Protein AF-A0A6P4FG38-F1 (afdb_monomer_lite)

Organism: Drosophila rhopaloa (NCBI:txid1041015)

Foldseek 3Di:
DVVVVVLVVVCVVDVVLVVVLVVLLVLLVVLLVLLLVLLVVLLVVCVVPDDPVCVVVSVVVSVVSNVLSVLLSVLLVVLSVLLSLLVVLVVLLVVLVVVLVVLVPDPDPPVVSVVVVVVSVVSVVVSVVSLVVSVVVVVVSCVVCVVSVVVLVVVLVVLVVVLVVVVVCCVPVHPPPPVDDVVSNVSSVSSNVSSVSSVVSSVVSVVSSVVSSVVSVVSVVVVVVVVVVVVVVVVVVD

Sequence (238 aa):
MQITGTIIRLILASPNIMRSFRRNIYMKIFTGFATVLLEIAVVVYELNRVSFAQVFLLPFQLWAACILNLAMSQNSLLMLFVRAQYHVVHTELRKVMEKSRSLSKLPRRRAFIMSRCCDLADQVDDIAKRRSQLQSIISQLAEVSGIQWVMVFCDNYLWSVYFFYQIYTFFKYGQVNMNSTANNFILDFTACFFYYLDVYINLSIMRNVLNDDKKILRLMEERTLFGSVLNVRLEQSV

Secondary structure (DSSP, 8-state):
-HHHHHHHHHHHH-HHHHHHHHHHHHHHHHHHHHHHHHHHHHHHHHTTTS-TTTTTHHHHHHHHHHHHHHHHHHHHHHHHHHHHHHHHHHHHHH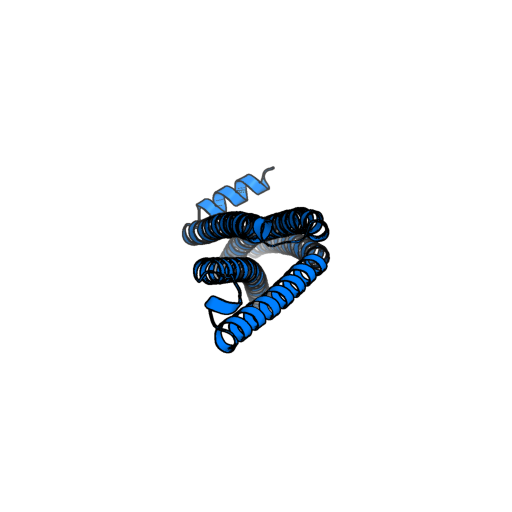HHHHHHHHHTTS---HHHHHHHHHHHHHHHHHHHHHHHHHHHHHHHHHHHHHHHHHHHHHHHHHHHHHHHHHHHHHHHHHHHHTT--HHHHHHHHHHHHHHHHHHHHHHHHHHHHHHHHHHHHHHHHHHHHHHHHHHHHHHTT-

InterPro domains:
  IPR013604 7TM chemosensory receptor [PF08395] (18-238)

pLDDT: mean 77.05, std 12.09, range [33.25, 91.88]

Structure (mmCIF, N/CA/C/O backbone):
data_AF-A0A6P4FG38-F1
#
_entry.id   AF-A0A6P4FG38-F1
#
loop_
_atom_site.group_PDB
_atom_site.id
_atom_site.type_symbol
_atom_site.label_atom_id
_atom_site.label_alt_id
_atom_site.label_comp_id
_atom_site.label_asym_id
_atom_site.label_entity_id
_atom_site.label_seq_id
_atom_site.pdbx_PDB_ins_code
_atom_site.Cartn_x
_atom_site.Cartn_y
_atom_site.Cartn_z
_atom_site.occupancy
_atom_site.B_iso_or_equiv
_atom_site.auth_seq_id
_atom_site.auth_comp_id
_atom_site.auth_asym_id
_atom_site.auth_atom_id
_atom_site.pdbx_PDB_model_num
ATOM 1 N N . MET A 1 1 ? -4.356 13.808 22.561 1.00 45.16 1 MET A N 1
ATOM 2 C CA . MET A 1 1 ? -3.146 12.974 22.778 1.00 45.16 1 MET A CA 1
ATOM 3 C C . MET A 1 1 ? -3.356 11.713 23.635 1.00 45.16 1 MET A C 1
ATOM 5 O O . MET A 1 1 ? -2.506 10.838 23.584 1.00 45.16 1 MET A O 1
ATOM 9 N N . GLN A 1 2 ? -4.473 11.528 24.358 1.00 50.22 2 GLN A N 1
ATOM 10 C CA . GLN A 1 2 ? -4.734 10.273 25.103 1.00 50.22 2 GLN A CA 1
ATOM 11 C C . GLN A 1 2 ? -4.958 9.045 24.195 1.00 50.22 2 GLN A C 1
ATOM 13 O O . GLN A 1 2 ? -4.612 7.924 24.552 1.00 50.22 2 GLN A O 1
ATOM 18 N N . ILE A 1 3 ? -5.489 9.265 22.990 1.00 53.81 3 ILE A N 1
ATOM 19 C CA . ILE A 1 3 ? -5.868 8.214 22.037 1.00 53.81 3 ILE A CA 1
ATOM 20 C C . ILE A 1 3 ? -4.642 7.446 21.516 1.00 53.81 3 ILE A C 1
ATOM 22 O O . ILE A 1 3 ? -4.659 6.220 21.485 1.00 53.81 3 ILE A O 1
ATOM 26 N N . THR A 1 4 ? -3.545 8.135 21.192 1.00 55.88 4 THR A N 1
ATOM 27 C CA . THR A 1 4 ? -2.294 7.513 20.726 1.00 55.88 4 THR A CA 1
ATOM 28 C C . THR A 1 4 ? -1.674 6.598 21.780 1.00 55.88 4 THR A C 1
ATOM 30 O O . THR A 1 4 ? -1.234 5.499 21.451 1.00 55.88 4 THR A O 1
ATOM 33 N N . GLY A 1 5 ? -1.707 6.995 23.057 1.00 63.81 5 GLY A N 1
ATOM 34 C CA . GLY A 1 5 ? -1.213 6.167 24.162 1.00 63.81 5 GLY A CA 1
ATOM 35 C C . GLY A 1 5 ? -2.020 4.879 24.347 1.00 63.81 5 GLY A C 1
ATOM 36 O O . GLY A 1 5 ? -1.442 3.805 24.526 1.00 63.81 5 GLY A O 1
ATOM 37 N N . THR A 1 6 ? -3.349 4.956 24.237 1.00 61.59 6 THR A N 1
ATOM 38 C CA . THR A 1 6 ? -4.228 3.780 24.333 1.00 61.59 6 THR A CA 1
ATOM 39 C C . THR A 1 6 ? -4.048 2.836 23.146 1.00 61.59 6 THR A C 1
ATOM 41 O O . THR A 1 6 ? -3.994 1.624 23.342 1.00 61.59 6 THR A O 1
ATOM 44 N N . ILE A 1 7 ? -3.874 3.370 21.931 1.00 61.19 7 ILE A N 1
ATOM 45 C CA . ILE A 1 7 ? -3.552 2.569 20.741 1.00 61.19 7 ILE A CA 1
ATOM 46 C C . ILE A 1 7 ? -2.231 1.835 20.940 1.00 61.19 7 ILE A C 1
ATOM 48 O O . ILE A 1 7 ? -2.185 0.624 20.768 1.00 61.19 7 ILE A O 1
ATOM 52 N N . ILE A 1 8 ? -1.168 2.539 21.340 1.00 63.81 8 ILE A N 1
ATOM 53 C CA . ILE A 1 8 ? 0.156 1.934 21.525 1.00 63.81 8 ILE A CA 1
ATOM 54 C C . ILE A 1 8 ? 0.081 0.800 22.550 1.00 63.81 8 ILE A C 1
ATOM 56 O O . ILE A 1 8 ? 0.561 -0.298 22.275 1.00 63.81 8 ILE A O 1
ATOM 60 N N . ARG A 1 9 ? -0.594 1.018 23.687 1.00 66.75 9 ARG A N 1
ATOM 61 C CA . ARG A 1 9 ? -0.793 -0.017 24.715 1.00 66.75 9 ARG A CA 1
ATOM 62 C C . ARG A 1 9 ? -1.606 -1.206 24.209 1.00 66.75 9 ARG A C 1
ATOM 64 O O . ARG A 1 9 ? -1.277 -2.337 24.546 1.00 66.75 9 ARG A O 1
ATOM 71 N N . LEU A 1 10 ? -2.633 -0.982 23.393 1.00 62.72 10 LEU A N 1
ATOM 72 C CA . LEU A 1 10 ? -3.469 -2.070 22.887 1.00 62.72 10 LEU A CA 1
ATOM 73 C C . LEU A 1 10 ? -2.800 -2.862 21.754 1.00 62.72 10 LEU A C 1
ATOM 75 O O . LEU A 1 10 ? -2.945 -4.081 21.690 1.00 62.72 10 LEU A O 1
ATOM 79 N N . ILE A 1 11 ? -2.033 -2.194 20.886 1.00 60.34 11 ILE A N 1
ATOM 80 C CA . ILE A 1 11 ? -1.193 -2.874 19.894 1.00 60.34 11 ILE A CA 1
ATOM 81 C C . ILE A 1 11 ? -0.109 -3.682 20.628 1.00 60.34 11 ILE A C 1
ATOM 83 O O . ILE A 1 11 ? 0.131 -4.831 20.267 1.00 60.34 11 ILE A O 1
ATOM 87 N N . LEU A 1 12 ? 0.503 -3.134 21.688 1.00 62.78 12 LEU A N 1
ATOM 88 C CA . LEU A 1 12 ? 1.458 -3.859 22.542 1.00 62.78 12 LEU A CA 1
ATOM 89 C C . LEU A 1 12 ? 0.822 -5.069 23.243 1.00 62.78 12 LEU A C 1
ATOM 91 O O . LEU A 1 12 ? 1.474 -6.100 23.369 1.00 62.78 12 LEU A O 1
ATOM 95 N N . ALA A 1 13 ? -0.444 -4.972 23.652 1.00 66.50 13 ALA A N 1
ATOM 96 C CA . ALA A 1 13 ? -1.163 -6.055 24.320 1.00 66.50 13 ALA A CA 1
ATOM 97 C C . ALA A 1 13 ? -1.557 -7.218 23.388 1.00 66.50 13 ALA A C 1
ATOM 99 O O . ALA A 1 13 ? -1.869 -8.302 23.878 1.00 66.50 13 ALA A O 1
ATOM 100 N N . SER A 1 14 ? -1.545 -7.028 22.061 1.00 63.41 14 SER A N 1
ATOM 101 C CA . SER A 1 14 ? -1.887 -8.076 21.088 1.00 63.41 14 SER A CA 1
ATOM 102 C C . SER A 1 14 ? -0.681 -8.441 20.206 1.00 63.41 14 SER A C 1
ATOM 104 O O . SER A 1 14 ? -0.495 -7.866 19.124 1.00 63.41 14 SER A O 1
ATOM 106 N N . PRO A 1 15 ? 0.150 -9.422 20.618 1.00 67.81 15 PRO A N 1
ATOM 107 C CA . PRO A 1 15 ? 1.416 -9.733 19.946 1.00 67.81 15 PRO A CA 1
ATOM 108 C C . PRO A 1 15 ? 1.228 -10.190 18.491 1.00 67.81 15 PRO A C 1
ATOM 110 O O . PRO A 1 15 ? 2.037 -9.859 17.623 1.00 67.81 15 PRO A O 1
ATOM 113 N N . ASN A 1 16 ? 0.121 -10.876 18.189 1.00 69.44 16 ASN A N 1
ATOM 114 C CA . ASN A 1 16 ? -0.204 -11.324 16.831 1.00 69.44 16 ASN A CA 1
ATOM 115 C C . ASN A 1 16 ? -0.458 -10.152 15.870 1.00 69.44 16 ASN A C 1
ATOM 117 O O . ASN A 1 16 ? -0.083 -10.201 14.697 1.00 69.44 16 ASN A O 1
ATOM 121 N N . ILE A 1 17 ? -1.052 -9.070 16.372 1.00 68.94 17 ILE A N 1
ATOM 122 C CA . ILE A 1 17 ? -1.398 -7.892 15.573 1.00 68.94 17 ILE A CA 1
ATOM 123 C C . ILE A 1 17 ? -0.186 -7.000 15.403 1.00 68.94 17 ILE A C 1
ATOM 125 O O . ILE A 1 17 ? 0.080 -6.561 14.288 1.00 68.94 17 ILE A O 1
ATOM 129 N N . MET A 1 18 ? 0.606 -6.821 16.463 1.00 73.19 18 MET A N 1
ATOM 130 C CA . MET A 1 18 ? 1.895 -6.138 16.379 1.00 73.19 18 MET A CA 1
ATOM 131 C C . MET A 1 18 ? 2.811 -6.816 15.352 1.00 73.19 18 MET A C 1
ATOM 133 O O . MET A 1 18 ? 3.431 -6.134 14.537 1.00 73.19 18 MET A O 1
ATOM 137 N N . ARG A 1 19 ? 2.856 -8.156 15.326 1.00 79.50 19 ARG A N 1
ATOM 138 C CA . ARG A 1 19 ? 3.642 -8.910 14.339 1.00 79.50 19 ARG A CA 1
ATOM 139 C C . ARG A 1 19 ? 3.152 -8.668 12.912 1.00 79.50 19 ARG A C 1
ATOM 141 O O . ARG A 1 19 ? 3.968 -8.389 12.038 1.00 79.50 19 ARG A O 1
ATOM 148 N N . SER A 1 20 ? 1.840 -8.734 12.669 1.00 76.31 20 SER A N 1
ATOM 149 C CA . SER A 1 20 ? 1.282 -8.463 11.335 1.00 76.31 20 SER A CA 1
ATOM 150 C C . SER A 1 20 ? 1.478 -7.008 10.903 1.00 76.31 20 SER A C 1
ATOM 152 O O . SER A 1 20 ? 1.754 -6.759 9.734 1.00 76.31 20 SER A O 1
ATOM 154 N N . PHE A 1 21 ? 1.333 -6.057 11.825 1.00 80.44 21 PHE A N 1
ATOM 155 C CA . PHE A 1 21 ? 1.490 -4.627 11.574 1.00 80.44 21 PHE A CA 1
ATOM 156 C C . PHE A 1 21 ? 2.939 -4.287 11.217 1.00 80.44 21 PHE A C 1
ATOM 158 O O . PHE A 1 21 ? 3.194 -3.709 10.164 1.00 80.44 21 PHE A O 1
ATOM 165 N N . ARG A 1 22 ? 3.898 -4.744 12.035 1.00 84.38 22 ARG A N 1
ATOM 166 C CA . ARG A 1 22 ? 5.334 -4.589 11.766 1.00 84.38 22 ARG A CA 1
ATOM 167 C C . ARG A 1 22 ? 5.731 -5.239 10.449 1.00 84.38 22 ARG A C 1
ATOM 169 O O . ARG A 1 22 ? 6.406 -4.604 9.653 1.00 84.38 22 ARG A O 1
ATOM 176 N N . ARG A 1 23 ? 5.271 -6.468 10.185 1.00 87.62 23 ARG A N 1
ATOM 177 C CA . ARG A 1 23 ? 5.548 -7.156 8.917 1.00 87.62 23 ARG A CA 1
ATOM 178 C C . ARG A 1 23 ? 5.071 -6.335 7.721 1.00 87.62 23 ARG A C 1
ATOM 180 O O . ARG A 1 23 ? 5.826 -6.186 6.775 1.00 87.62 23 ARG A O 1
ATOM 187 N N . ASN A 1 24 ? 3.860 -5.784 7.768 1.00 85.38 24 ASN A N 1
ATOM 188 C CA . ASN A 1 24 ? 3.337 -4.980 6.663 1.00 85.38 24 ASN A CA 1
ATOM 189 C C . ASN A 1 24 ? 4.131 -3.680 6.465 1.00 85.38 24 ASN A C 1
ATOM 191 O O . ASN A 1 24 ? 4.379 -3.309 5.324 1.00 85.38 24 ASN A O 1
ATOM 195 N N . ILE A 1 25 ? 4.583 -3.034 7.546 1.00 87.25 25 ILE A N 1
ATOM 196 C CA . ILE A 1 25 ? 5.462 -1.856 7.463 1.00 87.25 25 ILE A CA 1
ATOM 197 C C . ILE A 1 25 ? 6.814 -2.224 6.852 1.00 87.25 25 ILE A C 1
ATOM 199 O O . ILE A 1 25 ? 7.243 -1.576 5.906 1.00 87.25 25 ILE A O 1
ATOM 203 N N . TYR A 1 26 ? 7.474 -3.271 7.355 1.00 89.75 26 TYR A N 1
ATOM 204 C CA . TYR A 1 26 ? 8.773 -3.695 6.830 1.00 89.75 26 TYR A CA 1
ATOM 205 C C . TYR A 1 26 ? 8.684 -4.103 5.364 1.00 89.75 26 TYR A C 1
ATOM 207 O O . TYR A 1 26 ? 9.520 -3.678 4.575 1.00 89.75 26 TYR A O 1
ATOM 215 N N . MET A 1 27 ? 7.652 -4.864 4.990 1.00 89.00 27 MET A N 1
ATOM 216 C CA . MET A 1 27 ? 7.418 -5.230 3.595 1.00 89.00 27 MET A CA 1
ATOM 217 C C . MET A 1 27 ? 7.196 -3.989 2.734 1.00 89.00 27 MET A C 1
ATOM 219 O O . MET A 1 27 ? 7.801 -3.906 1.679 1.00 89.00 27 MET A O 1
ATOM 223 N N . LYS A 1 28 ? 6.411 -3.006 3.196 1.00 88.25 28 LYS A N 1
ATOM 224 C CA . LYS A 1 28 ? 6.152 -1.774 2.441 1.00 88.25 28 LYS A CA 1
ATOM 225 C C . LYS A 1 28 ? 7.400 -0.901 2.272 1.00 88.25 28 LYS A C 1
ATOM 227 O O . LYS A 1 28 ? 7.620 -0.363 1.196 1.00 88.25 28 LYS A O 1
ATOM 232 N N . ILE A 1 29 ? 8.221 -0.769 3.315 1.00 89.06 29 ILE A N 1
ATOM 233 C CA . ILE A 1 29 ? 9.499 -0.042 3.238 1.00 89.06 29 ILE A CA 1
ATOM 234 C C . ILE A 1 29 ? 10.444 -0.758 2.273 1.00 89.06 29 ILE A C 1
ATOM 236 O O . ILE A 1 29 ? 11.058 -0.118 1.425 1.00 89.06 29 ILE A O 1
ATOM 240 N N . PHE A 1 30 ? 10.542 -2.083 2.386 1.00 91.75 30 PHE A N 1
ATOM 241 C CA . PHE A 1 30 ? 11.394 -2.891 1.526 1.00 91.75 30 PHE A CA 1
ATOM 242 C C . PHE A 1 30 ? 10.967 -2.804 0.059 1.00 91.75 30 PHE A C 1
ATOM 244 O O . PHE A 1 30 ? 11.806 -2.515 -0.789 1.00 91.75 30 PHE A O 1
ATOM 251 N N . THR A 1 31 ? 9.677 -2.990 -0.245 1.00 91.06 31 THR A N 1
ATOM 252 C CA . THR A 1 31 ? 9.181 -2.891 -1.623 1.00 91.06 31 THR A CA 1
ATOM 253 C C . THR A 1 31 ? 9.295 -1.480 -2.162 1.00 91.06 31 THR A C 1
ATOM 255 O O . THR A 1 31 ? 9.782 -1.321 -3.271 1.00 91.06 31 THR A O 1
ATOM 258 N N . GLY A 1 32 ? 8.942 -0.461 -1.374 1.00 88.12 32 GLY A N 1
ATOM 259 C CA . GLY A 1 32 ? 9.048 0.934 -1.794 1.00 88.12 32 GLY A CA 1
ATOM 260 C C . GLY A 1 32 ? 10.487 1.379 -2.071 1.00 88.12 32 GLY A C 1
ATOM 261 O O . GLY A 1 32 ? 10.719 2.137 -3.005 1.00 88.12 32 GLY A O 1
ATOM 262 N N . PHE A 1 33 ? 11.463 0.905 -1.292 1.00 89.81 33 PHE A N 1
ATOM 263 C CA . PHE A 1 33 ? 12.876 1.192 -1.546 1.00 89.81 33 PHE A CA 1
ATOM 264 C C . PHE A 1 33 ? 13.404 0.414 -2.756 1.00 89.81 33 PHE A C 1
ATOM 266 O O . PHE A 1 33 ? 14.107 0.978 -3.593 1.00 89.81 33 PHE A O 1
ATOM 273 N N . ALA A 1 34 ? 13.035 -0.864 -2.877 1.00 91.88 34 ALA A N 1
ATOM 274 C CA . ALA A 1 34 ? 13.428 -1.698 -4.006 1.00 91.88 34 ALA A CA 1
ATOM 275 C C . ALA A 1 34 ? 12.886 -1.158 -5.337 1.00 91.88 34 ALA A C 1
ATOM 277 O O . ALA A 1 34 ? 13.643 -1.103 -6.301 1.00 91.88 34 ALA A O 1
ATOM 278 N N . THR A 1 35 ? 11.626 -0.709 -5.392 1.00 89.00 35 THR A N 1
ATOM 279 C CA . THR A 1 35 ? 11.043 -0.132 -6.614 1.00 89.00 35 THR A CA 1
ATOM 280 C C . THR A 1 35 ? 11.785 1.124 -7.051 1.00 89.00 35 THR A C 1
ATOM 282 O O . THR A 1 35 ? 12.188 1.202 -8.204 1.00 89.00 35 THR A O 1
ATOM 285 N N . VAL A 1 36 ? 12.074 2.052 -6.130 1.00 88.88 36 VAL A N 1
ATOM 286 C CA . VAL A 1 36 ? 12.828 3.279 -6.452 1.00 88.88 36 VAL A CA 1
ATOM 287 C C . VAL A 1 36 ? 14.238 2.960 -6.944 1.00 88.88 36 VAL A C 1
ATOM 289 O O . VAL A 1 36 ? 14.683 3.527 -7.937 1.00 88.88 36 VAL A O 1
ATOM 292 N N . LEU A 1 37 ? 14.951 2.043 -6.282 1.00 91.31 37 LEU A N 1
ATOM 293 C CA . LEU A 1 37 ? 16.295 1.657 -6.719 1.00 91.31 37 LEU A CA 1
ATOM 294 C C . LEU A 1 37 ? 16.295 0.998 -8.100 1.00 91.31 37 LEU A C 1
ATOM 296 O O . LEU A 1 37 ? 17.167 1.295 -8.915 1.00 91.31 37 LEU A O 1
ATOM 300 N N . LEU A 1 38 ? 15.337 0.108 -8.357 1.00 90.56 38 LEU A N 1
ATOM 301 C CA . LEU A 1 38 ? 15.210 -0.571 -9.644 1.00 90.56 38 LEU A CA 1
ATOM 302 C C . LEU A 1 38 ? 14.846 0.417 -10.750 1.00 90.56 38 LEU A C 1
ATOM 304 O O . LEU A 1 38 ? 15.411 0.345 -11.834 1.00 90.56 38 LEU A O 1
ATOM 308 N N . GLU A 1 39 ? 13.983 1.387 -10.467 1.00 87.81 39 GLU A N 1
ATOM 309 C CA . GLU A 1 39 ? 13.598 2.415 -11.428 1.00 87.81 39 GLU A CA 1
ATOM 310 C C . GLU A 1 39 ? 14.752 3.370 -11.755 1.00 87.81 39 GLU A C 1
ATOM 312 O O . GLU A 1 39 ? 14.986 3.676 -12.923 1.00 87.81 39 GLU A O 1
ATOM 317 N N . ILE A 1 40 ? 15.565 3.749 -10.760 1.00 89.25 40 ILE A N 1
ATOM 318 C CA . ILE A 1 40 ? 16.825 4.471 -10.998 1.00 89.25 40 ILE A CA 1
ATOM 319 C C . ILE A 1 40 ? 17.767 3.634 -11.870 1.00 89.25 40 ILE A C 1
ATOM 321 O O . ILE A 1 40 ? 18.358 4.161 -12.811 1.00 89.25 40 ILE A O 1
ATOM 325 N N . ALA A 1 41 ? 17.912 2.338 -11.582 1.00 89.19 41 ALA A N 1
ATOM 326 C CA . ALA A 1 41 ? 18.782 1.457 -12.356 1.00 89.19 41 ALA A CA 1
ATOM 327 C C . ALA A 1 41 ? 18.324 1.334 -13.819 1.00 89.19 41 ALA A C 1
ATOM 329 O O . ALA A 1 41 ? 19.163 1.411 -14.717 1.00 89.19 41 ALA A O 1
ATOM 330 N N . VAL A 1 42 ? 17.013 1.211 -14.061 1.00 85.38 42 VAL A N 1
ATOM 331 C CA . VAL A 1 42 ? 16.421 1.199 -15.410 1.00 85.38 42 VAL A CA 1
ATOM 332 C C . VAL A 1 42 ? 16.707 2.519 -16.128 1.00 85.38 42 VAL A C 1
ATOM 334 O O . VAL A 1 42 ? 17.227 2.510 -17.241 1.00 85.38 42 VAL A O 1
ATOM 337 N N . VAL A 1 43 ? 16.471 3.664 -15.477 1.00 85.38 43 VAL A N 1
ATOM 338 C CA . VAL A 1 43 ? 16.742 4.989 -16.062 1.00 85.38 43 VAL A CA 1
ATOM 339 C C . VAL A 1 43 ? 18.220 5.163 -16.425 1.00 85.38 43 VAL A C 1
ATOM 341 O O . VAL A 1 43 ? 18.531 5.638 -17.516 1.00 85.38 43 VAL A O 1
ATOM 344 N N . VAL A 1 44 ? 19.140 4.769 -15.539 1.00 85.44 44 VAL A N 1
ATOM 345 C CA . VAL A 1 44 ? 20.591 4.852 -15.786 1.00 85.44 44 VAL A CA 1
ATOM 346 C C . VAL A 1 44 ? 21.008 3.950 -16.947 1.00 85.44 44 VAL A C 1
ATOM 348 O O . VAL A 1 44 ? 21.856 4.338 -17.751 1.00 85.44 44 VAL A O 1
ATOM 351 N N . TYR A 1 45 ? 20.416 2.760 -17.052 1.00 81.81 45 TYR A N 1
ATOM 352 C CA . TYR A 1 45 ? 20.715 1.827 -18.133 1.00 81.81 45 TYR A CA 1
ATOM 353 C C . TYR A 1 45 ? 20.238 2.357 -19.491 1.00 81.81 45 TYR A C 1
ATOM 355 O O . TYR A 1 45 ? 20.989 2.330 -20.470 1.00 81.81 45 TYR A O 1
ATOM 363 N N . GLU A 1 46 ? 19.023 2.904 -19.537 1.00 79.38 46 GLU A N 1
ATOM 364 C CA . GLU A 1 46 ? 18.438 3.459 -20.756 1.00 79.38 46 GLU A CA 1
ATOM 365 C C . GLU A 1 46 ? 19.096 4.779 -21.182 1.00 79.38 46 GLU A C 1
ATOM 367 O O . GLU A 1 46 ? 19.133 5.072 -22.376 1.00 79.38 46 GLU A O 1
ATOM 372 N N . LEU A 1 47 ? 19.709 5.535 -20.259 1.00 80.88 47 LEU A N 1
ATOM 373 C CA . LEU A 1 47 ? 20.387 6.811 -20.543 1.00 80.88 47 LEU A CA 1
ATOM 374 C C . LEU A 1 47 ? 21.434 6.713 -21.669 1.00 80.88 47 LEU A C 1
ATOM 376 O O . LEU A 1 47 ? 21.632 7.666 -22.417 1.00 80.88 47 LEU A O 1
ATOM 380 N N . ASN A 1 48 ? 22.081 5.552 -21.814 1.00 72.56 48 ASN A N 1
ATOM 381 C CA . ASN A 1 48 ? 23.082 5.297 -22.857 1.00 72.56 48 ASN A CA 1
ATOM 382 C C . ASN A 1 48 ? 22.474 5.008 -24.245 1.00 72.56 48 ASN A C 1
ATOM 384 O O . ASN A 1 48 ? 23.210 4.852 -25.219 1.00 72.56 48 ASN A O 1
ATOM 388 N N . ARG A 1 49 ? 21.146 4.873 -24.334 1.00 73.00 49 ARG A N 1
ATOM 389 C CA . ARG A 1 49 ? 20.409 4.374 -25.508 1.00 73.00 49 ARG A CA 1
ATOM 390 C C . ARG A 1 49 ? 19.376 5.374 -26.027 1.00 73.00 49 ARG A C 1
ATOM 392 O O . ARG A 1 49 ? 18.976 5.282 -27.186 1.00 73.00 49 ARG A O 1
ATOM 399 N N . VAL A 1 50 ? 18.949 6.321 -25.192 1.00 75.50 50 VAL A N 1
ATOM 400 C CA . VAL A 1 50 ? 17.951 7.336 -25.547 1.00 75.50 50 VAL A CA 1
ATOM 401 C C . VAL A 1 50 ? 18.532 8.530 -26.305 1.00 75.50 50 VAL A C 1
ATOM 403 O O . VAL A 1 50 ? 19.661 8.968 -26.096 1.00 75.50 50 VAL A O 1
ATOM 406 N N . SER A 1 51 ? 17.703 9.101 -27.179 1.00 77.44 51 SER A N 1
ATOM 407 C CA . SER A 1 51 ? 17.991 10.348 -27.897 1.00 77.44 51 SER A CA 1
ATOM 408 C C . SER A 1 51 ? 17.933 11.578 -26.975 1.00 77.44 51 SER A C 1
ATOM 410 O O . SER A 1 51 ? 17.252 11.564 -25.951 1.00 77.44 51 SER A O 1
ATOM 412 N N . PHE A 1 52 ? 18.574 12.689 -27.363 1.00 74.56 52 PHE A N 1
ATOM 413 C CA . PHE A 1 52 ? 18.620 13.936 -26.572 1.00 74.56 52 PHE A CA 1
ATOM 414 C C . PHE A 1 52 ? 17.228 14.470 -26.166 1.00 74.56 52 PHE A C 1
ATOM 416 O O . PHE A 1 52 ? 17.069 15.035 -25.088 1.00 74.56 52 PHE A O 1
ATOM 423 N N . ALA A 1 53 ? 16.196 14.235 -26.985 1.00 71.75 53 ALA A N 1
ATOM 424 C CA . ALA A 1 53 ? 14.814 14.611 -26.671 1.00 71.75 53 ALA A CA 1
ATOM 425 C C . ALA A 1 53 ? 14.192 13.766 -25.538 1.00 71.75 53 ALA A C 1
ATOM 427 O O . ALA A 1 53 ? 13.365 14.258 -24.775 1.00 71.75 53 ALA A O 1
ATOM 428 N N . GLN A 1 54 ? 14.605 12.505 -25.398 1.00 75.81 54 GLN A N 1
ATOM 429 C CA . GLN A 1 54 ? 14.113 11.573 -24.376 1.00 75.81 54 GLN A CA 1
ATOM 430 C C . GLN A 1 54 ? 14.850 11.723 -23.035 1.00 75.81 54 GLN A C 1
ATOM 432 O O . GLN A 1 54 ? 14.326 11.311 -22.002 1.00 75.81 54 GLN A O 1
ATOM 437 N N . VAL A 1 55 ? 16.017 12.376 -23.020 1.00 78.56 55 VAL A N 1
ATOM 438 C CA . VAL A 1 55 ? 16.782 12.656 -21.792 1.00 78.56 55 VAL A CA 1
ATOM 439 C C . VAL A 1 55 ? 15.982 13.506 -20.802 1.00 78.56 55 VAL A C 1
ATOM 441 O O . VAL A 1 55 ? 16.101 13.300 -19.601 1.00 78.56 55 VAL A O 1
ATOM 444 N N . PHE A 1 56 ? 15.121 14.414 -21.273 1.00 79.62 56 PHE A N 1
ATOM 445 C CA . PHE A 1 56 ? 14.251 15.209 -20.394 1.00 79.62 56 PHE A CA 1
ATOM 446 C C . PHE A 1 56 ? 13.044 14.426 -19.856 1.00 79.62 56 PHE A C 1
ATOM 448 O O . PHE A 1 56 ? 12.509 14.773 -18.803 1.00 79.62 56 PHE A O 1
ATOM 455 N N . LEU A 1 57 ? 12.625 13.361 -20.546 1.00 82.31 57 LEU A N 1
ATOM 456 C CA . LEU A 1 57 ? 11.476 12.544 -20.154 1.00 82.31 57 LEU A CA 1
ATOM 457 C C . LEU A 1 57 ? 11.813 11.605 -18.986 1.00 82.31 57 LEU A C 1
ATOM 459 O O . LEU A 1 57 ? 10.984 11.399 -18.103 1.00 82.31 57 LEU A O 1
ATOM 463 N N . LEU A 1 58 ? 13.043 11.085 -18.949 1.00 82.50 58 LEU A N 1
ATOM 464 C CA . LEU A 1 58 ? 13.491 10.123 -17.938 1.00 82.50 58 LEU A CA 1
ATOM 465 C C . LEU A 1 58 ? 13.466 10.675 -16.495 1.00 82.50 58 LEU A C 1
ATOM 467 O O . LEU A 1 58 ? 12.895 10.014 -15.625 1.00 82.50 58 LEU A O 1
ATOM 471 N N . PRO A 1 59 ? 13.995 11.882 -16.196 1.00 83.25 59 PRO A N 1
ATOM 472 C CA . PRO A 1 59 ? 13.855 12.481 -14.874 1.00 83.25 59 PRO A CA 1
ATOM 473 C C . PRO A 1 59 ? 12.392 12.703 -14.503 1.00 83.25 59 PRO A C 1
ATOM 475 O O . PRO A 1 59 ? 12.007 12.417 -13.375 1.00 83.25 59 PRO A O 1
ATOM 478 N N . PHE A 1 60 ? 11.564 13.181 -15.435 1.00 85.50 60 PHE A N 1
ATOM 479 C CA . PHE A 1 60 ? 10.149 13.425 -15.163 1.00 85.50 60 PHE A CA 1
ATOM 480 C C . PHE A 1 60 ? 9.413 12.137 -14.771 1.00 85.50 60 PHE A C 1
ATOM 482 O O . PHE A 1 60 ? 8.664 12.135 -13.795 1.00 85.50 60 PHE A O 1
ATOM 489 N N . GLN A 1 61 ? 9.684 11.033 -15.472 1.00 84.19 61 GLN A N 1
ATOM 490 C CA . GLN A 1 61 ? 9.153 9.714 -15.134 1.00 84.19 61 GLN A CA 1
ATOM 491 C C . GLN A 1 61 ? 9.592 9.268 -13.731 1.00 84.19 61 GLN A C 1
ATOM 493 O O . GLN A 1 61 ? 8.745 8.903 -12.918 1.00 84.19 61 GLN A O 1
ATOM 498 N N . LEU A 1 62 ? 10.886 9.383 -13.408 1.00 85.19 62 LEU A N 1
ATOM 499 C CA . LEU A 1 62 ? 11.408 9.032 -12.083 1.00 85.19 62 LEU A CA 1
ATOM 500 C C . LEU A 1 62 ? 10.763 9.872 -10.968 1.00 85.19 62 LEU A C 1
ATOM 502 O O . LEU A 1 62 ? 10.418 9.353 -9.905 1.00 85.19 62 LEU A O 1
ATOM 506 N N . TRP A 1 63 ? 10.572 11.171 -11.209 1.00 88.19 63 TRP A N 1
ATOM 507 C CA . TRP A 1 63 ? 9.895 12.071 -10.277 1.00 88.19 63 TRP A CA 1
ATOM 508 C C . TRP A 1 63 ? 8.431 11.674 -10.070 1.00 88.19 63 TRP A C 1
ATOM 510 O O . TRP A 1 63 ? 7.978 11.595 -8.926 1.00 88.19 63 TRP A O 1
ATOM 520 N N . ALA A 1 64 ? 7.701 11.384 -11.149 1.00 86.31 64 ALA A N 1
ATOM 521 C CA . ALA A 1 64 ? 6.314 10.939 -11.077 1.00 86.31 64 ALA A CA 1
ATOM 522 C C . ALA A 1 64 ? 6.181 9.626 -10.287 1.00 86.31 64 ALA A C 1
ATOM 524 O O . ALA A 1 64 ? 5.334 9.528 -9.395 1.00 86.31 64 ALA A O 1
ATOM 525 N N . ALA A 1 65 ? 7.061 8.656 -10.538 1.00 85.50 65 ALA A N 1
ATOM 526 C CA . ALA A 1 65 ? 7.062 7.383 -9.831 1.00 85.50 65 ALA A CA 1
ATOM 527 C C . ALA A 1 65 ? 7.396 7.532 -8.339 1.00 85.50 65 ALA A C 1
ATOM 529 O O . ALA A 1 65 ? 6.714 6.958 -7.486 1.00 85.50 65 ALA A O 1
ATOM 530 N N . CYS A 1 66 ? 8.368 8.384 -7.991 1.00 87.38 66 CYS A N 1
ATOM 531 C CA . CYS A 1 66 ? 8.666 8.724 -6.597 1.00 87.38 66 CYS A CA 1
ATOM 532 C C . CYS A 1 66 ? 7.448 9.325 -5.878 1.00 87.38 66 CYS A C 1
ATOM 534 O O . CYS A 1 66 ? 7.134 8.922 -4.755 1.00 87.38 66 CYS A O 1
ATOM 536 N N . ILE A 1 67 ? 6.745 10.266 -6.520 1.00 88.88 67 ILE A N 1
ATOM 537 C CA . ILE A 1 67 ? 5.550 10.913 -5.958 1.00 88.88 67 ILE A CA 1
ATOM 538 C C . ILE A 1 67 ? 4.434 9.887 -5.743 1.00 88.88 67 ILE A C 1
ATOM 540 O O . ILE A 1 67 ? 3.849 9.836 -4.658 1.00 88.88 67 ILE A O 1
ATOM 544 N N . LEU A 1 68 ? 4.166 9.038 -6.739 1.00 87.00 68 LEU A N 1
ATOM 545 C CA . LEU A 1 68 ? 3.150 7.990 -6.638 1.00 87.00 68 LEU A CA 1
ATOM 546 C C . LEU A 1 68 ? 3.487 6.988 -5.530 1.00 87.00 68 LEU A C 1
ATOM 548 O O . LEU A 1 68 ? 2.627 6.669 -4.708 1.00 87.00 68 LEU A O 1
ATOM 552 N N . ASN A 1 69 ? 4.738 6.534 -5.444 1.00 87.38 69 ASN A N 1
ATOM 553 C CA . ASN A 1 69 ? 5.174 5.589 -4.418 1.00 87.38 69 ASN A CA 1
ATOM 554 C C . ASN A 1 69 ? 5.094 6.192 -3.002 1.00 87.38 69 ASN A C 1
ATOM 556 O O . ASN A 1 69 ? 4.657 5.528 -2.052 1.00 87.38 69 ASN A O 1
ATOM 560 N N . LEU A 1 70 ? 5.444 7.475 -2.854 1.00 88.25 70 LEU A N 1
ATOM 561 C CA . LEU A 1 70 ? 5.295 8.203 -1.596 1.00 88.25 70 LEU A CA 1
ATOM 562 C C . LEU A 1 70 ? 3.821 8.309 -1.192 1.00 88.25 70 LEU A C 1
ATOM 564 O O . LEU A 1 70 ? 3.472 7.974 -0.058 1.00 88.25 70 LEU A O 1
ATOM 568 N N . ALA A 1 71 ? 2.952 8.706 -2.121 1.00 87.81 71 ALA A N 1
ATOM 569 C CA . ALA A 1 71 ? 1.517 8.775 -1.879 1.00 87.81 71 ALA A CA 1
ATOM 570 C C . ALA A 1 71 ? 0.949 7.389 -1.508 1.00 87.81 71 ALA A C 1
ATOM 572 O O . ALA A 1 71 ? 0.116 7.269 -0.607 1.00 87.81 71 ALA A O 1
ATOM 573 N N . MET A 1 72 ? 1.414 6.307 -2.147 1.00 85.88 72 MET A N 1
ATOM 574 C CA . MET A 1 72 ? 0.956 4.937 -1.855 1.00 85.88 72 MET A CA 1
ATOM 575 C C . MET A 1 72 ? 1.400 4.498 -0.460 1.00 85.88 72 MET A C 1
ATOM 577 O O . MET A 1 72 ? 0.642 3.866 0.278 1.00 85.88 72 MET A O 1
ATOM 581 N N . SER A 1 73 ? 2.616 4.874 -0.061 1.00 87.25 73 SER A N 1
ATOM 582 C CA . SER A 1 73 ? 3.118 4.648 1.295 1.00 87.25 73 SER A CA 1
ATOM 583 C C . SER A 1 73 ? 2.317 5.409 2.345 1.00 87.25 73 SER A C 1
ATOM 585 O O . SER A 1 73 ? 1.939 4.815 3.355 1.00 87.25 73 SER A O 1
ATOM 587 N N . GLN A 1 74 ? 1.995 6.682 2.104 1.00 87.31 74 GLN A N 1
ATOM 588 C CA . GLN A 1 74 ? 1.158 7.477 3.008 1.00 87.31 74 GLN A CA 1
ATOM 589 C C . GLN A 1 74 ? -0.225 6.845 3.192 1.00 87.31 74 GLN A C 1
ATOM 591 O O . GLN A 1 74 ? -0.664 6.643 4.327 1.00 87.31 74 GLN A O 1
ATOM 596 N N . ASN A 1 75 ? -0.874 6.455 2.093 1.00 85.94 75 ASN A N 1
ATOM 597 C CA . ASN A 1 75 ? -2.175 5.797 2.132 1.00 85.94 75 ASN 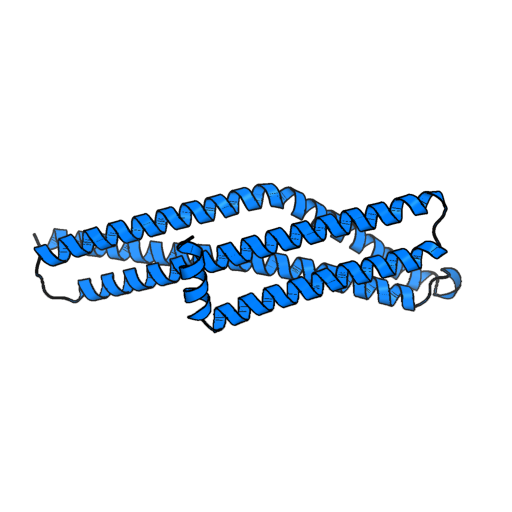A CA 1
ATOM 598 C C . ASN A 1 75 ? -2.122 4.469 2.910 1.00 85.94 75 ASN A C 1
ATOM 600 O O . ASN A 1 75 ? -2.905 4.238 3.833 1.00 85.94 75 ASN A O 1
ATOM 604 N N . SER A 1 76 ? -1.129 3.623 2.621 1.00 85.00 76 SER A N 1
ATOM 605 C CA . SER A 1 76 ? -0.916 2.368 3.350 1.00 85.00 76 SER A CA 1
ATOM 606 C C . SER A 1 76 ? -0.702 2.575 4.852 1.00 85.00 76 SER A C 1
ATOM 608 O O . SER A 1 76 ? -1.251 1.822 5.660 1.00 85.00 76 SER A O 1
ATOM 610 N N . LEU A 1 77 ? 0.060 3.597 5.251 1.00 85.56 77 LEU A N 1
ATOM 611 C CA . LEU A 1 77 ? 0.283 3.927 6.661 1.00 85.56 77 LEU A CA 1
ATOM 612 C C . LEU A 1 77 ? -1.004 4.390 7.354 1.00 85.56 77 LEU A C 1
ATOM 614 O O . LEU A 1 77 ? -1.303 3.924 8.458 1.00 85.56 77 LEU A O 1
ATOM 618 N N . LEU A 1 78 ? -1.793 5.250 6.705 1.00 86.38 78 LEU A N 1
ATOM 619 C CA . LEU A 1 78 ? -3.091 5.691 7.223 1.00 86.38 78 LEU A CA 1
ATOM 620 C C . LEU A 1 78 ? -4.052 4.511 7.393 1.00 86.38 78 LEU A C 1
ATOM 622 O O . LEU A 1 78 ? -4.656 4.351 8.454 1.00 86.38 78 LEU A O 1
ATOM 626 N N . MET A 1 79 ? -4.133 3.626 6.401 1.00 84.56 79 MET A N 1
ATOM 627 C CA . MET A 1 79 ? -4.968 2.425 6.466 1.00 84.56 79 MET A CA 1
ATOM 628 C C . MET A 1 79 ? -4.532 1.472 7.583 1.00 84.56 79 MET A C 1
ATOM 630 O O . MET A 1 79 ? -5.368 0.916 8.299 1.00 84.56 79 MET A O 1
ATOM 634 N N . LEU A 1 80 ? -3.225 1.311 7.796 1.00 84.31 80 LEU A N 1
ATOM 635 C CA . LEU A 1 80 ? -2.693 0.553 8.928 1.00 84.31 80 LEU A CA 1
ATOM 636 C C . LEU A 1 80 ? -3.088 1.187 10.275 1.00 84.31 80 LEU A C 1
ATOM 638 O O . LEU A 1 80 ? -3.461 0.461 11.201 1.00 84.31 80 LEU A O 1
ATOM 642 N N . PHE A 1 81 ? -3.068 2.517 10.388 1.00 82.38 81 PHE A N 1
ATOM 643 C CA . PHE A 1 81 ? -3.516 3.224 11.591 1.00 82.38 81 PHE A CA 1
ATOM 644 C C . PHE A 1 81 ? -5.019 3.044 11.846 1.00 82.38 81 PHE A C 1
ATOM 646 O O . PHE A 1 81 ? -5.425 2.706 12.961 1.00 82.38 81 PHE A O 1
ATOM 653 N N . VAL A 1 82 ? -5.845 3.189 10.808 1.00 82.38 82 VAL A N 1
ATOM 654 C CA . VAL A 1 82 ? -7.290 2.921 10.868 1.00 82.38 82 VAL A CA 1
ATOM 655 C C . VAL A 1 82 ? -7.553 1.486 11.325 1.00 82.38 82 VAL A C 1
ATOM 657 O O . VAL A 1 82 ? -8.376 1.253 12.211 1.00 82.38 82 VAL A O 1
ATOM 660 N N . ARG A 1 83 ? -6.799 0.512 10.805 1.00 83.31 83 ARG A N 1
ATOM 661 C CA . ARG A 1 83 ? -6.896 -0.887 11.240 1.00 83.31 83 ARG A CA 1
ATOM 662 C C . ARG A 1 83 ? -6.622 -1.063 12.731 1.00 83.31 83 ARG A C 1
ATOM 664 O O . ARG A 1 83 ? -7.334 -1.801 13.411 1.00 83.31 83 ARG A O 1
ATOM 671 N N . ALA A 1 84 ? -5.593 -0.396 13.248 1.00 79.75 84 ALA A N 1
ATOM 672 C CA . ALA A 1 84 ? -5.278 -0.450 14.670 1.00 79.75 84 ALA A CA 1
ATOM 673 C C . ALA A 1 84 ? -6.434 0.102 15.520 1.00 79.75 84 ALA A C 1
ATOM 675 O O . ALA A 1 84 ? -6.789 -0.491 16.538 1.00 79.75 84 ALA A O 1
ATOM 676 N N . GLN A 1 85 ? -7.069 1.185 15.070 1.00 79.31 85 GLN A N 1
ATOM 677 C CA . GLN A 1 85 ? -8.238 1.761 15.736 1.00 79.31 85 GLN A CA 1
ATOM 678 C C . GLN A 1 85 ? -9.451 0.829 15.700 1.00 79.31 85 GLN A C 1
ATOM 680 O O . GLN A 1 85 ? -10.123 0.661 16.719 1.00 79.31 85 GLN A O 1
ATOM 685 N N . TYR A 1 86 ? -9.696 0.153 14.575 1.00 79.62 86 TYR A N 1
ATOM 686 C CA . TYR A 1 86 ? -10.732 -0.876 14.502 1.00 79.62 86 TYR A CA 1
ATOM 687 C C . TYR A 1 86 ? -10.494 -2.007 15.494 1.00 79.62 86 TYR A C 1
ATOM 689 O O . TYR A 1 86 ? -11.435 -2.481 16.125 1.00 79.62 86 TYR A O 1
ATOM 697 N N . HIS A 1 87 ? -9.241 -2.407 15.702 1.00 78.44 87 HIS A N 1
ATOM 698 C CA . HIS A 1 87 ? -8.939 -3.418 16.705 1.00 78.44 87 HIS A CA 1
ATOM 699 C C . HIS A 1 87 ? -9.260 -2.951 18.135 1.00 78.44 87 HIS A C 1
ATOM 701 O O . HIS A 1 87 ? -9.757 -3.735 18.951 1.00 78.44 87 HIS A O 1
ATOM 707 N N . VAL A 1 88 ? -9.017 -1.672 18.442 1.00 78.94 88 VAL A N 1
ATOM 708 C CA . VAL A 1 88 ? -9.419 -1.072 19.723 1.00 78.94 88 VAL A CA 1
ATOM 709 C C . VAL A 1 88 ? -10.924 -1.141 19.894 1.00 78.94 88 VAL A C 1
ATOM 711 O O . VAL A 1 88 ? -11.397 -1.674 20.896 1.00 78.94 88 VAL A O 1
ATOM 714 N N . VAL A 1 89 ? -11.664 -0.688 18.885 1.00 78.81 89 VAL A N 1
ATOM 715 C CA . VAL A 1 89 ? -13.127 -0.746 18.876 1.00 78.81 89 VAL A CA 1
ATOM 716 C C . VAL A 1 89 ? -13.629 -2.177 19.067 1.00 78.81 89 VAL A C 1
ATOM 718 O O . VAL A 1 89 ? -14.477 -2.419 19.918 1.00 78.81 89 VAL A O 1
ATOM 721 N N . HIS A 1 90 ? -13.064 -3.141 18.344 1.00 80.69 90 HIS A N 1
ATOM 722 C CA . HIS A 1 90 ? -13.428 -4.551 18.448 1.00 80.69 90 HIS A CA 1
ATOM 723 C C . HIS A 1 90 ? -13.193 -5.118 19.858 1.00 80.69 90 HIS A C 1
ATOM 725 O O . HIS A 1 90 ? -14.023 -5.856 20.388 1.00 80.69 90 HIS A O 1
ATOM 731 N N . THR A 1 91 ? -12.069 -4.768 20.487 1.00 79.31 91 THR A N 1
ATOM 732 C CA . THR A 1 91 ? -11.733 -5.250 21.834 1.00 79.31 91 THR A CA 1
ATOM 733 C C . THR A 1 91 ? -12.670 -4.659 22.886 1.00 79.31 91 THR A C 1
ATOM 735 O O . THR A 1 91 ? -13.152 -5.387 23.754 1.00 79.31 91 THR A O 1
ATOM 738 N N . GLU A 1 92 ? -12.963 -3.360 22.799 1.00 79.06 92 GLU A N 1
ATOM 739 C CA . GLU A 1 92 ? -13.920 -2.699 23.693 1.00 79.06 92 GLU A CA 1
ATOM 740 C C . GLU A 1 92 ? -15.338 -3.251 23.501 1.00 79.06 92 GLU A C 1
ATOM 742 O O . GLU A 1 92 ? -15.997 -3.604 24.480 1.00 79.06 92 GLU A O 1
ATOM 747 N N . LEU A 1 93 ? -15.769 -3.457 22.253 1.00 78.38 93 LEU A N 1
ATOM 748 C CA . LEU A 1 93 ? -17.067 -4.058 21.944 1.00 78.38 93 LEU A CA 1
ATOM 749 C C . LEU A 1 93 ? -17.197 -5.469 22.538 1.00 78.38 93 LEU A C 1
ATOM 751 O O . LEU A 1 93 ? -18.221 -5.800 23.135 1.00 78.38 93 LEU A O 1
ATOM 755 N N . ARG A 1 94 ? -16.142 -6.290 22.456 1.00 81.19 94 ARG A N 1
ATOM 756 C CA . ARG A 1 94 ? -16.132 -7.635 23.050 1.00 81.19 94 ARG A CA 1
ATOM 757 C C . ARG A 1 94 ? -16.253 -7.599 24.575 1.00 81.19 94 ARG A C 1
ATOM 759 O O . ARG A 1 94 ? -17.049 -8.352 25.132 1.00 81.19 94 ARG A O 1
ATOM 766 N N . LYS A 1 95 ? -15.531 -6.696 25.251 1.00 81.31 95 LYS A N 1
ATOM 767 C CA . LYS A 1 95 ? -15.656 -6.502 26.710 1.00 81.31 95 LYS A CA 1
ATOM 768 C C . LYS A 1 95 ? -17.076 -6.093 27.099 1.00 81.31 95 LYS A C 1
ATOM 770 O O . LYS A 1 95 ? -17.610 -6.578 28.095 1.00 81.31 95 LYS A O 1
ATOM 775 N N . VAL A 1 96 ? -17.692 -5.209 26.316 1.00 77.44 96 VAL A N 1
ATOM 776 C CA . VAL A 1 96 ? -19.078 -4.773 26.519 1.00 77.44 96 VAL A CA 1
ATOM 777 C C . VAL A 1 96 ? -20.057 -5.941 26.347 1.00 77.44 96 VAL A C 1
ATOM 779 O O . VAL A 1 96 ? -20.941 -6.124 27.185 1.00 77.44 96 VAL A O 1
ATOM 782 N N . MET A 1 97 ? -19.872 -6.788 25.329 1.00 76.31 97 MET A N 1
ATOM 783 C CA . MET A 1 97 ? -20.684 -7.997 25.134 1.00 76.31 97 MET A CA 1
ATOM 784 C C . MET A 1 97 ? -20.531 -9.004 26.281 1.00 76.31 97 MET A C 1
ATOM 786 O O . MET A 1 97 ? -21.521 -9.580 26.732 1.00 76.31 97 MET A O 1
ATOM 790 N N . GLU A 1 98 ? -19.315 -9.214 26.783 1.00 81.25 98 GLU A N 1
ATOM 791 C CA . GLU A 1 98 ? -19.063 -10.104 27.922 1.00 81.25 98 GLU A CA 1
ATOM 792 C C . GLU A 1 98 ? -19.719 -9.582 29.206 1.00 81.25 98 GLU A C 1
ATOM 794 O O . GLU A 1 98 ? -20.369 -10.356 29.911 1.00 81.25 98 GLU A O 1
ATOM 799 N N . LYS A 1 99 ? -19.648 -8.267 29.466 1.00 77.94 99 LYS A N 1
ATOM 800 C CA . LYS A 1 99 ? -20.378 -7.622 30.572 1.00 77.94 99 LYS A CA 1
ATOM 801 C C . LYS A 1 99 ? -21.894 -7.760 30.418 1.00 77.94 99 LYS A C 1
ATOM 803 O O . LYS A 1 99 ? -22.579 -8.050 31.391 1.00 77.94 99 LYS A O 1
ATOM 808 N N . SER A 1 100 ? -22.425 -7.602 29.205 1.00 71.06 100 SER A N 1
ATOM 809 C CA . SER A 1 100 ? -23.854 -7.813 28.932 1.00 71.06 100 SER A CA 1
ATOM 810 C C . SER A 1 100 ? -24.284 -9.255 29.238 1.00 71.06 100 SER A C 1
ATOM 812 O O . SER A 1 100 ? -25.289 -9.478 29.912 1.00 71.06 100 SER A O 1
ATOM 814 N N . ARG A 1 101 ? -23.485 -10.244 28.809 1.00 73.81 101 ARG A N 1
ATOM 815 C CA . ARG A 1 101 ? -23.738 -11.670 29.076 1.00 73.81 101 ARG A CA 1
ATOM 816 C C . ARG A 1 101 ? -23.578 -12.056 30.543 1.00 73.81 101 ARG A C 1
ATOM 818 O O . ARG A 1 101 ? -24.210 -13.014 30.974 1.00 73.81 101 ARG A O 1
ATOM 825 N N . SER A 1 102 ? -22.711 -11.390 31.304 1.00 75.69 102 SER A N 1
ATOM 826 C CA . SER A 1 102 ? -22.606 -11.648 32.743 1.00 75.69 102 SER A CA 1
ATOM 827 C C . SER A 1 102 ? -23.795 -11.047 33.490 1.00 75.69 102 SER A C 1
ATOM 829 O O . SER A 1 102 ? -24.387 -11.732 34.318 1.00 75.69 102 SER A O 1
ATOM 831 N N . LEU A 1 103 ? -24.220 -9.833 33.127 1.00 70.06 103 LEU A N 1
ATOM 832 C CA . LEU A 1 103 ? -25.415 -9.182 33.673 1.00 70.06 103 LEU A CA 1
ATOM 833 C C . LEU A 1 103 ? -26.692 -10.000 33.439 1.00 70.06 103 LEU A C 1
ATOM 835 O O . LEU A 1 103 ? -27.521 -10.081 34.341 1.00 70.06 103 LEU A O 1
ATOM 839 N N . SER A 1 104 ? -26.834 -10.669 32.289 1.00 66.88 104 SER A N 1
ATOM 840 C CA . SER A 1 104 ? -28.003 -11.521 32.014 1.00 66.88 104 SER A CA 1
ATOM 841 C C . SER A 1 104 ? -28.071 -12.801 32.860 1.00 66.88 104 SER A C 1
ATOM 843 O O . SER A 1 104 ? -29.130 -13.423 32.929 1.00 66.88 104 SER A O 1
ATOM 845 N N . LYS A 1 105 ? -26.970 -13.196 33.516 1.00 68.19 105 LYS A N 1
ATOM 846 C CA . LYS A 1 105 ? -26.894 -14.384 34.383 1.00 68.19 105 LYS A CA 1
ATOM 847 C C . LYS A 1 105 ? -27.120 -14.082 35.869 1.00 68.19 105 LYS A C 1
ATOM 849 O O . LYS A 1 105 ? -27.249 -15.025 36.646 1.00 68.19 105 LYS A O 1
ATOM 854 N N . LEU A 1 106 ? -27.143 -12.811 36.290 1.00 66.25 106 LEU A N 1
ATOM 855 C CA . LEU A 1 106 ? -27.312 -12.452 37.703 1.00 66.25 106 LEU A CA 1
ATOM 856 C C . LEU A 1 106 ? -28.796 -12.393 38.123 1.00 66.25 106 LEU A C 1
ATOM 858 O O . LEU A 1 106 ? -29.632 -11.876 37.379 1.00 66.25 106 LEU A O 1
ATOM 862 N N . PRO A 1 107 ? -29.138 -12.843 39.346 1.00 54.25 107 PRO A N 1
ATOM 863 C CA . PRO A 1 107 ? -30.501 -12.771 39.853 1.00 54.25 107 PRO A CA 1
ATOM 864 C C . PRO A 1 107 ? -30.915 -11.329 40.215 1.00 54.25 107 PRO A C 1
ATOM 866 O O . PRO A 1 107 ? -30.293 -10.645 41.025 1.00 54.25 107 PRO A O 1
ATOM 869 N N . ARG A 1 108 ? -32.002 -10.897 39.562 1.00 59.31 108 ARG A N 1
ATOM 870 C CA . ARG A 1 108 ? -32.926 -9.763 39.789 1.00 59.31 108 ARG A CA 1
ATOM 871 C C . ARG A 1 108 ? -32.665 -8.859 41.023 1.00 59.31 108 ARG A C 1
ATOM 873 O O . ARG A 1 108 ? -33.386 -8.908 42.014 1.00 59.31 108 ARG A O 1
ATOM 880 N N . ARG A 1 109 ? -31.754 -7.885 40.901 1.00 57.78 109 ARG A N 1
ATOM 881 C CA . ARG A 1 109 ? -31.876 -6.576 41.589 1.00 57.78 109 ARG A CA 1
ATOM 882 C C . ARG A 1 109 ? -32.142 -5.486 40.546 1.00 57.78 109 ARG A C 1
ATOM 884 O O . ARG A 1 109 ? -31.211 -4.959 39.944 1.00 57.78 109 ARG A O 1
ATOM 891 N N . ARG A 1 110 ? -33.430 -5.176 40.319 1.00 60.19 110 ARG A N 1
ATOM 892 C CA . ARG A 1 110 ? -33.936 -4.320 39.218 1.00 60.19 110 ARG A CA 1
ATOM 893 C C . ARG A 1 110 ? -33.214 -2.967 39.093 1.00 60.19 110 ARG A C 1
ATOM 895 O O . ARG A 1 110 ? -32.827 -2.606 37.990 1.00 60.19 110 ARG A O 1
ATOM 902 N N . ALA A 1 111 ? -32.973 -2.258 40.198 1.00 61.81 111 ALA A N 1
ATOM 903 C CA . ALA A 1 111 ? -32.378 -0.916 40.155 1.00 61.81 111 ALA A CA 1
ATOM 904 C C . ALA A 1 111 ? -30.901 -0.906 39.711 1.00 61.81 111 ALA A C 1
ATOM 906 O O . ALA A 1 111 ? -30.497 -0.065 38.915 1.00 61.81 111 ALA A O 1
ATOM 907 N N . PHE A 1 112 ? -30.102 -1.872 40.178 1.00 64.50 112 PHE A N 1
ATOM 908 C CA . PHE A 1 112 ? -28.681 -1.977 39.821 1.00 64.50 112 PHE A CA 1
ATOM 909 C C . PHE A 1 112 ? -28.472 -2.471 38.382 1.00 64.50 112 PHE A C 1
ATOM 911 O O . PHE A 1 112 ? -27.500 -2.102 37.728 1.00 64.50 112 PHE A O 1
ATOM 918 N N . ILE A 1 113 ? -29.392 -3.298 37.877 1.00 67.62 113 ILE A N 1
ATOM 919 C CA . ILE A 1 113 ? -29.369 -3.760 36.485 1.00 67.62 113 ILE A CA 1
ATOM 920 C C . ILE A 1 113 ? -29.711 -2.602 35.540 1.00 67.62 113 ILE A C 1
ATOM 922 O O . ILE A 1 113 ? -29.032 -2.439 34.532 1.00 67.62 113 ILE A O 1
ATOM 926 N N . MET A 1 114 ? -30.696 -1.765 35.889 1.00 66.56 114 MET A N 1
ATOM 927 C CA . MET A 1 114 ? -31.109 -0.627 35.060 1.00 66.56 114 MET A CA 1
ATOM 928 C C . MET A 1 114 ? -29.969 0.381 34.850 1.00 66.56 114 MET A C 1
ATOM 930 O O . MET A 1 114 ? -29.668 0.717 33.708 1.00 66.56 114 MET A O 1
ATOM 934 N N . SER A 1 115 ? -29.279 0.809 35.918 1.00 70.44 115 SER A N 1
ATOM 935 C CA . SER A 1 115 ? -28.162 1.760 35.783 1.00 70.44 115 SER A CA 1
ATOM 936 C C . SER A 1 115 ? -27.003 1.179 34.971 1.00 70.44 115 SER A C 1
ATOM 938 O O . SER A 1 115 ? -26.470 1.842 34.088 1.00 70.44 115 SER A O 1
ATOM 940 N N . ARG A 1 116 ? -26.670 -0.100 35.187 1.00 71.56 116 ARG A N 1
ATOM 941 C CA . ARG A 1 116 ? -25.641 -0.797 34.404 1.00 71.56 116 ARG A CA 1
ATOM 942 C C . ARG A 1 116 ? -26.020 -0.978 32.939 1.00 71.56 116 ARG A C 1
ATOM 944 O O . ARG A 1 116 ? -25.123 -0.986 32.106 1.00 71.56 116 ARG A O 1
ATOM 951 N N . CYS A 1 117 ? -27.301 -1.140 32.619 1.00 68.56 117 CYS A N 1
ATOM 952 C CA . CYS A 1 117 ? -27.778 -1.191 31.240 1.00 68.56 117 CYS A CA 1
ATOM 953 C C . CYS A 1 117 ? -27.664 0.173 30.550 1.00 68.56 117 CYS A C 1
ATOM 955 O O . CYS A 1 117 ? -27.223 0.196 29.404 1.00 68.56 117 CYS A O 1
ATOM 957 N N . CYS A 1 118 ? -27.973 1.279 31.239 1.00 71.00 118 CYS A N 1
ATOM 958 C CA . CYS A 1 118 ? -27.754 2.633 30.715 1.00 71.00 118 CYS A CA 1
ATOM 959 C C . CYS A 1 118 ? -26.263 2.906 30.466 1.00 71.00 118 CYS A C 1
ATOM 961 O O . CYS A 1 118 ? -25.898 3.232 29.342 1.00 71.00 118 CYS A O 1
ATOM 963 N N . ASP A 1 119 ? -25.385 2.619 31.437 1.00 73.19 119 ASP A N 1
ATOM 964 C CA . ASP A 1 119 ? -23.925 2.757 31.263 1.00 73.19 119 ASP A CA 1
ATOM 965 C C . ASP A 1 119 ? -23.397 1.954 30.055 1.00 73.19 119 ASP A C 1
ATOM 967 O O . ASP A 1 119 ? -22.402 2.311 29.417 1.00 73.19 119 ASP A O 1
ATOM 971 N N . LEU A 1 120 ? -24.021 0.805 29.776 1.00 71.75 120 LEU A N 1
ATOM 972 C CA . LEU A 1 120 ? -23.655 -0.077 28.672 1.00 71.75 120 LEU A CA 1
ATOM 973 C C . LEU A 1 120 ? -24.247 0.381 27.334 1.00 71.75 120 LEU A C 1
ATOM 975 O O . LEU A 1 120 ? -23.686 0.062 26.285 1.00 71.75 120 LEU A O 1
ATOM 979 N N . ALA A 1 121 ? -25.385 1.073 27.354 1.00 72.06 121 ALA A N 1
ATOM 980 C CA . ALA A 1 121 ? -25.951 1.732 26.186 1.00 72.06 121 ALA A CA 1
ATOM 981 C C . ALA A 1 121 ? -25.051 2.901 25.771 1.00 72.06 121 ALA A C 1
ATOM 983 O O . ALA A 1 121 ? -24.580 2.901 24.635 1.00 72.06 121 ALA A O 1
ATOM 984 N N . ASP A 1 122 ? -24.677 3.760 26.722 1.00 75.25 122 ASP A N 1
ATOM 985 C CA . ASP A 1 122 ? -23.782 4.902 26.499 1.00 75.25 122 ASP A CA 1
ATOM 986 C C . ASP A 1 122 ? -22.424 4.459 25.929 1.00 75.25 122 ASP A C 1
ATOM 988 O O . ASP A 1 122 ? -21.942 5.001 24.935 1.00 75.25 122 ASP A O 1
ATOM 992 N N . GLN A 1 123 ? -21.830 3.391 26.480 1.00 73.81 123 GLN A N 1
ATOM 993 C CA . GLN A 1 123 ? -20.576 2.829 25.954 1.00 73.81 123 GLN A CA 1
ATOM 994 C C . GLN A 1 123 ? -20.695 2.329 24.510 1.00 73.81 123 GLN A C 1
ATOM 996 O O . GLN A 1 123 ? -19.715 2.375 23.763 1.00 73.81 123 GLN A O 1
ATOM 1001 N N . VAL A 1 124 ? -21.859 1.815 24.104 1.00 76.88 124 VAL A N 1
ATOM 1002 C CA . VAL A 1 124 ? -22.052 1.368 22.720 1.00 76.88 124 VAL A CA 1
ATOM 1003 C C . VAL A 1 124 ? -22.310 2.535 21.784 1.00 76.88 124 VAL A C 1
ATOM 1005 O O . VAL A 1 124 ? -21.778 2.510 20.675 1.00 76.88 124 VAL A O 1
ATOM 1008 N N . ASP A 1 125 ? -23.023 3.566 22.221 1.00 76.62 125 ASP A N 1
ATOM 1009 C CA . ASP A 1 125 ? -23.185 4.791 21.436 1.00 76.62 125 ASP A CA 1
ATOM 1010 C C . ASP A 1 125 ? -21.834 5.480 21.198 1.00 76.62 125 ASP A C 1
ATOM 1012 O O . ASP A 1 125 ? -21.522 5.867 20.067 1.00 76.62 125 ASP A O 1
ATOM 1016 N N . ASP A 1 126 ? -20.958 5.513 22.205 1.00 77.31 126 ASP A N 1
ATOM 1017 C CA . ASP A 1 126 ? -19.580 5.994 22.060 1.00 77.31 126 ASP A CA 1
ATOM 1018 C C . ASP A 1 126 ? -18.763 5.159 21.057 1.00 77.31 126 ASP A C 1
ATOM 1020 O O . ASP A 1 126 ? -18.001 5.698 20.241 1.00 77.31 126 ASP A O 1
ATOM 1024 N N . ILE A 1 127 ? -18.927 3.831 21.077 1.00 77.50 127 ILE A N 1
ATOM 1025 C CA . ILE A 1 127 ? -18.294 2.921 20.112 1.00 77.50 127 ILE A CA 1
ATOM 1026 C C . ILE A 1 127 ? -18.835 3.160 18.695 1.00 77.50 127 ILE A C 1
ATOM 1028 O O . ILE A 1 127 ? -18.048 3.243 17.745 1.00 77.50 127 ILE A O 1
ATOM 1032 N N . ALA A 1 128 ? -20.151 3.299 18.540 1.00 75.00 128 ALA A N 1
ATOM 1033 C CA . ALA A 1 128 ? -20.807 3.545 17.261 1.00 75.00 128 ALA A CA 1
ATOM 1034 C C . ALA A 1 128 ? -20.367 4.888 16.664 1.00 75.00 128 ALA A C 1
ATOM 1036 O O . ALA A 1 128 ? -20.014 4.959 15.483 1.00 75.00 128 ALA A O 1
ATOM 1037 N N . LYS A 1 129 ? -20.274 5.933 17.495 1.00 80.25 129 LYS A N 1
ATOM 1038 C CA . LYS A 1 129 ? -19.751 7.246 17.104 1.00 80.25 129 LYS A CA 1
ATOM 1039 C C . LYS A 1 129 ? -18.304 7.157 16.630 1.00 80.25 129 LYS A C 1
ATOM 1041 O O . LYS A 1 129 ? -17.969 7.698 15.576 1.00 80.25 129 LYS A O 1
ATOM 1046 N N . ARG A 1 130 ? -17.448 6.426 17.353 1.00 77.00 130 ARG A N 1
ATOM 1047 C CA . ARG A 1 130 ? -16.051 6.216 16.947 1.00 77.00 130 ARG A CA 1
ATOM 1048 C C . ARG A 1 130 ? -15.954 5.450 15.627 1.00 77.00 130 ARG A C 1
ATOM 1050 O O . ARG A 1 130 ? -15.155 5.823 14.773 1.00 77.00 130 ARG A O 1
ATOM 1057 N N . ARG A 1 131 ? -16.777 4.417 15.421 1.00 79.62 131 ARG A N 1
ATOM 1058 C CA . ARG A 1 131 ? -16.839 3.701 14.137 1.00 79.62 131 ARG A CA 1
ATOM 1059 C C . ARG A 1 131 ? -17.265 4.625 12.998 1.00 79.62 131 ARG A C 1
ATOM 1061 O O . ARG A 1 131 ? -16.620 4.606 11.959 1.00 79.62 131 ARG A O 1
ATOM 1068 N N . SER A 1 132 ? -18.298 5.442 13.201 1.00 80.88 132 SER A N 1
ATOM 1069 C CA . SER A 1 132 ? -18.759 6.420 12.206 1.00 80.88 132 SER A CA 1
ATOM 1070 C C . SER A 1 132 ? -17.640 7.394 11.812 1.00 80.88 132 SER A C 1
ATOM 1072 O O . SER A 1 132 ? -17.401 7.625 10.629 1.00 80.88 132 SER A O 1
ATOM 1074 N N . GLN A 1 133 ? -16.860 7.872 12.788 1.00 82.50 133 GLN A N 1
ATOM 1075 C CA . GLN A 1 133 ? -15.674 8.694 12.523 1.00 82.50 133 GLN A CA 1
ATOM 1076 C C . GLN A 1 133 ? -14.609 7.947 11.708 1.00 82.50 133 GLN A C 1
ATOM 1078 O O . GLN A 1 133 ? -14.097 8.496 10.736 1.00 82.50 133 GLN A O 1
ATOM 1083 N N . LEU A 1 134 ? -14.288 6.696 12.061 1.00 81.56 134 LEU A N 1
ATOM 1084 C CA . LEU A 1 134 ? -13.350 5.869 11.288 1.00 81.56 134 LEU A CA 1
ATOM 1085 C C . LEU A 1 134 ? -13.834 5.658 9.851 1.00 81.56 134 LEU A C 1
ATOM 1087 O O . LEU A 1 134 ? -13.050 5.767 8.915 1.00 81.56 134 LEU A O 1
ATOM 1091 N N . GLN A 1 135 ? -15.121 5.374 9.674 1.00 82.94 135 GLN A N 1
ATOM 1092 C CA . GLN A 1 135 ? -15.713 5.133 8.366 1.00 82.94 135 GLN A CA 1
ATOM 1093 C C . GLN A 1 135 ? -15.733 6.403 7.510 1.00 82.94 135 GLN A C 1
ATOM 1095 O O . GLN A 1 135 ? -15.461 6.330 6.315 1.00 82.94 135 GLN A O 1
ATOM 1100 N N . SER A 1 136 ? -15.959 7.568 8.122 1.00 82.75 136 SER A N 1
ATOM 1101 C CA . SER A 1 136 ? -15.808 8.866 7.460 1.00 82.75 136 SER A CA 1
ATOM 1102 C C . SER A 1 136 ? -14.368 9.095 6.981 1.00 82.75 136 SER A C 1
ATOM 1104 O O . SER A 1 136 ? -14.161 9.420 5.814 1.00 82.75 136 SER A O 1
ATOM 1106 N N . ILE A 1 137 ? -13.364 8.814 7.825 1.00 83.06 137 ILE A N 1
ATOM 1107 C CA . ILE A 1 137 ? -11.942 8.903 7.444 1.00 83.06 137 ILE A CA 1
ATOM 1108 C C . ILE A 1 137 ? -11.632 7.976 6.262 1.00 83.06 137 ILE A C 1
ATOM 1110 O O . ILE A 1 137 ? -10.968 8.391 5.318 1.00 83.06 137 ILE A O 1
ATOM 1114 N N . ILE A 1 138 ? -12.124 6.734 6.284 1.00 83.06 138 ILE A N 1
ATOM 1115 C CA . ILE A 1 138 ? -11.930 5.783 5.177 1.00 83.06 138 ILE A CA 1
ATOM 1116 C C . ILE A 1 138 ? -12.613 6.273 3.905 1.00 83.06 138 ILE A C 1
ATOM 1118 O O . ILE A 1 138 ? -12.040 6.127 2.834 1.00 83.06 138 ILE A O 1
ATOM 1122 N N . SER A 1 139 ? -13.813 6.846 4.007 1.00 84.31 139 SER A N 1
ATOM 1123 C CA . SER A 1 139 ? -14.545 7.370 2.852 1.00 84.31 139 SER A CA 1
ATOM 1124 C C . SER A 1 139 ? -13.799 8.531 2.198 1.00 84.31 139 SER A C 1
ATOM 1126 O O . SER A 1 139 ? -13.608 8.522 0.987 1.00 84.31 139 SER A O 1
ATOM 1128 N N . GLN A 1 140 ? -13.317 9.487 2.996 1.00 83.81 140 GLN A N 1
ATOM 1129 C CA . GLN A 1 140 ? -12.502 10.602 2.502 1.00 83.81 140 GLN A CA 1
ATOM 1130 C C . GLN A 1 140 ? -11.188 10.104 1.896 1.00 83.81 140 GLN A C 1
ATOM 1132 O O . GLN A 1 140 ? -10.770 10.548 0.828 1.00 83.81 140 GLN A O 1
ATOM 1137 N N . LEU A 1 141 ? -10.548 9.132 2.549 1.00 83.62 141 LEU A N 1
ATOM 1138 C CA . LEU A 1 141 ? -9.328 8.526 2.038 1.00 83.62 141 LEU A CA 1
ATOM 1139 C C . LEU A 1 141 ? -9.584 7.775 0.730 1.00 83.62 141 LEU A C 1
ATOM 1141 O O . LEU A 1 141 ? -8.753 7.852 -0.165 1.00 83.62 141 LEU A O 1
ATOM 1145 N N . ALA A 1 142 ? -10.717 7.087 0.585 1.00 82.25 142 ALA A N 1
ATOM 1146 C CA . ALA A 1 142 ? -11.098 6.390 -0.639 1.00 82.25 142 ALA A CA 1
ATOM 1147 C C . ALA A 1 142 ? -11.358 7.359 -1.801 1.00 82.25 142 ALA A C 1
ATOM 1149 O O . ALA A 1 142 ? -10.974 7.054 -2.926 1.00 82.25 142 ALA A O 1
ATOM 1150 N N . GLU A 1 143 ? -11.946 8.524 -1.531 1.00 84.06 143 GLU A N 1
ATOM 1151 C CA . GLU A 1 143 ? -12.174 9.567 -2.535 1.00 84.06 143 GLU A CA 1
ATOM 1152 C C . GLU A 1 143 ? -10.848 10.130 -3.067 1.00 84.06 143 GLU A C 1
ATOM 1154 O O . GLU A 1 143 ? -10.599 10.107 -4.272 1.00 84.06 143 GLU A O 1
ATOM 1159 N N . VAL A 1 144 ? -9.941 10.524 -2.166 1.00 81.62 144 VAL A N 1
ATOM 1160 C CA . VAL A 1 144 ? -8.613 11.044 -2.539 1.00 81.62 144 VAL A CA 1
ATOM 1161 C C . VAL A 1 144 ? -7.746 9.957 -3.180 1.00 81.62 144 VAL A C 1
ATOM 1163 O O . VAL A 1 144 ? -7.071 10.187 -4.183 1.00 81.62 144 VAL A O 1
ATOM 1166 N N . SER A 1 145 ? -7.786 8.742 -2.634 1.00 80.06 145 SER A N 1
ATOM 1167 C CA . SER A 1 145 ? -6.996 7.619 -3.145 1.00 80.06 145 SER A CA 1
ATOM 1168 C C . SER A 1 145 ? -7.549 7.057 -4.448 1.00 80.06 145 SER A C 1
ATOM 1170 O O . SER A 1 145 ? -6.823 6.349 -5.138 1.00 80.06 145 SER A O 1
ATOM 1172 N N . GLY A 1 146 ? -8.810 7.324 -4.796 1.00 83.81 146 GLY A N 1
ATOM 1173 C CA . GLY A 1 146 ? -9.443 6.783 -5.998 1.00 83.81 146 GLY A CA 1
ATOM 1174 C C . GLY A 1 146 ? -8.671 7.160 -7.259 1.00 83.81 146 GLY A C 1
ATOM 1175 O O . GLY A 1 146 ? -8.284 6.286 -8.032 1.00 83.81 146 GLY A O 1
ATOM 1176 N N . ILE A 1 147 ? -8.353 8.449 -7.410 1.00 85.75 147 ILE A N 1
ATOM 1177 C CA . ILE A 1 147 ? -7.558 8.963 -8.538 1.00 85.75 147 ILE A CA 1
ATOM 1178 C C . ILE A 1 147 ? -6.160 8.339 -8.541 1.00 85.75 147 ILE A C 1
ATOM 1180 O O . ILE A 1 147 ? -5.664 7.907 -9.580 1.00 85.75 147 ILE A O 1
ATOM 1184 N N . GLN A 1 148 ? -5.541 8.239 -7.368 1.00 85.00 148 GLN A N 1
ATOM 1185 C CA . GLN A 1 148 ? -4.208 7.671 -7.222 1.00 85.00 148 GLN A CA 1
ATOM 1186 C C . GLN A 1 148 ? -4.160 6.190 -7.630 1.00 85.00 148 GLN A C 1
ATOM 1188 O O . GLN A 1 148 ? -3.253 5.774 -8.346 1.00 85.00 148 GLN A O 1
ATOM 1193 N N . TRP A 1 149 ? -5.149 5.394 -7.222 1.00 85.31 149 TRP A N 1
ATOM 1194 C CA . TRP A 1 149 ? -5.257 3.991 -7.617 1.00 85.31 149 TRP A CA 1
ATOM 1195 C C . TRP A 1 149 ? -5.492 3.831 -9.117 1.00 85.31 149 TRP A C 1
ATOM 1197 O O . TRP A 1 149 ? -4.930 2.915 -9.711 1.00 85.31 149 TRP A O 1
ATOM 1207 N N . VAL A 1 150 ? -6.265 4.728 -9.739 1.00 88.56 150 VAL A N 1
ATOM 1208 C CA . VAL A 1 150 ? -6.431 4.751 -11.200 1.00 88.56 150 VAL A CA 1
ATOM 1209 C C . VAL A 1 150 ? -5.098 5.041 -11.889 1.00 88.56 150 VAL A C 1
ATOM 1211 O O . VAL A 1 150 ? -4.741 4.323 -12.817 1.00 88.56 150 VAL A O 1
ATOM 1214 N N . MET A 1 151 ? -4.326 6.022 -11.411 1.00 88.25 151 MET A N 1
ATOM 1215 C CA . MET A 1 151 ? -2.994 6.318 -11.957 1.00 88.25 151 MET A CA 1
ATOM 1216 C C . MET A 1 151 ? -2.057 5.113 -11.853 1.00 88.25 151 MET A C 1
ATOM 1218 O O . MET A 1 151 ? -1.457 4.724 -12.850 1.00 88.25 151 MET A O 1
ATOM 1222 N N . VAL A 1 152 ? -1.989 4.478 -10.679 1.00 86.81 152 VAL A N 1
ATOM 1223 C CA . VAL A 1 152 ? -1.176 3.271 -10.465 1.00 86.81 152 VAL A CA 1
ATOM 1224 C C . VAL A 1 152 ? -1.645 2.124 -11.361 1.00 86.81 152 VAL A C 1
ATOM 1226 O O . VAL A 1 152 ? -0.821 1.393 -11.899 1.00 86.81 152 VAL A O 1
ATOM 1229 N N . PHE A 1 153 ? -2.953 1.954 -11.561 1.00 87.38 153 PHE A N 1
ATOM 1230 C CA . PHE A 1 153 ? -3.486 0.911 -12.438 1.00 87.38 153 PHE A CA 1
ATOM 1231 C C . PHE A 1 153 ? -3.138 1.154 -13.912 1.00 87.38 153 PHE A C 1
ATOM 1233 O O . PHE A 1 153 ? -2.710 0.228 -14.598 1.00 87.38 153 PHE A O 1
ATOM 1240 N N . CYS A 1 154 ? -3.277 2.394 -14.387 1.00 88.06 154 CYS A N 1
ATOM 1241 C CA . CYS A 1 154 ? -2.878 2.783 -15.738 1.00 88.06 154 CYS A CA 1
ATOM 1242 C C . CYS A 1 154 ? -1.378 2.570 -15.960 1.00 88.06 154 CYS A C 1
ATOM 1244 O O . CYS A 1 154 ? -0.989 1.993 -16.972 1.00 88.06 154 CYS A O 1
ATOM 1246 N N . ASP A 1 155 ? -0.552 2.984 -15.000 1.00 85.12 155 ASP A N 1
ATOM 1247 C CA . ASP A 1 155 ? 0.896 2.808 -15.060 1.00 85.12 155 ASP A CA 1
ATOM 1248 C C . ASP A 1 155 ? 1.279 1.320 -15.090 1.00 85.12 155 ASP A C 1
ATOM 1250 O O . ASP A 1 155 ? 1.980 0.883 -15.998 1.00 85.12 155 ASP A O 1
ATOM 1254 N N . ASN A 1 156 ? 0.693 0.499 -14.208 1.00 84.00 156 ASN A N 1
ATOM 1255 C CA . ASN A 1 156 ? 0.846 -0.962 -14.239 1.00 84.00 156 ASN A CA 1
ATOM 1256 C C . ASN A 1 156 ? 0.473 -1.563 -15.595 1.00 84.00 156 ASN A C 1
ATOM 1258 O O . ASN A 1 156 ? 1.179 -2.433 -16.103 1.00 84.00 156 ASN A O 1
ATOM 1262 N N . TYR A 1 157 ? -0.644 -1.131 -16.180 1.00 87.75 157 TYR A N 1
ATOM 1263 C CA . TYR A 1 157 ? -1.094 -1.636 -17.472 1.00 87.75 157 TYR A CA 1
ATOM 1264 C C . TYR A 1 157 ? -0.100 -1.295 -18.588 1.00 87.75 157 TYR A C 1
ATOM 1266 O O . TYR A 1 157 ? 0.287 -2.179 -19.353 1.00 87.75 157 TYR A O 1
ATOM 1274 N N . LEU A 1 158 ? 0.365 -0.044 -18.649 1.00 87.50 158 LEU A N 1
ATOM 1275 C CA . LEU A 1 158 ? 1.361 0.388 -19.632 1.00 87.50 158 LEU A CA 1
ATOM 1276 C C . LEU A 1 158 ? 2.683 -0.367 -19.462 1.00 87.50 158 LEU A C 1
ATOM 1278 O O . LEU A 1 158 ? 3.223 -0.870 -20.449 1.00 87.50 158 LEU A O 1
ATOM 1282 N N . TRP A 1 159 ? 3.150 -0.533 -18.222 1.00 83.94 159 TRP A N 1
ATOM 1283 C CA . TRP A 1 159 ? 4.346 -1.319 -17.913 1.00 83.94 159 TRP A CA 1
ATOM 1284 C C . TRP A 1 159 ? 4.199 -2.780 -18.351 1.00 83.94 159 TRP A C 1
ATOM 1286 O O . TRP A 1 159 ? 5.109 -3.352 -18.947 1.00 83.94 159 TRP A O 1
ATOM 1296 N N . SER A 1 160 ? 3.024 -3.377 -18.133 1.00 85.00 160 SER A N 1
ATOM 1297 C CA . SER A 1 160 ? 2.726 -4.747 -18.571 1.00 85.00 160 SER A CA 1
ATOM 1298 C C . SER A 1 160 ? 2.844 -4.883 -20.086 1.00 85.00 160 SER A C 1
ATOM 1300 O O . SER A 1 160 ? 3.508 -5.791 -20.582 1.00 85.00 160 SER A O 1
ATOM 1302 N N . VAL A 1 161 ? 2.208 -3.971 -20.829 1.00 88.56 161 VAL A N 1
ATOM 1303 C CA . VAL A 1 161 ? 2.231 -3.965 -22.298 1.00 88.56 161 VAL A CA 1
ATOM 1304 C C . VAL A 1 161 ? 3.659 -3.786 -22.811 1.00 88.56 161 VAL A C 1
ATOM 1306 O O . VAL A 1 161 ? 4.079 -4.532 -23.696 1.00 88.56 161 VAL A O 1
ATOM 1309 N N . TYR A 1 162 ? 4.419 -2.856 -22.224 1.00 84.69 162 TYR A N 1
ATOM 1310 C CA . TYR A 1 162 ? 5.834 -2.658 -22.534 1.00 84.69 162 TYR A CA 1
ATOM 1311 C C . TYR A 1 162 ? 6.643 -3.944 -22.317 1.00 84.69 162 TYR A C 1
ATOM 1313 O O . TYR A 1 162 ? 7.352 -4.392 -23.219 1.00 84.69 162 TYR A O 1
ATOM 1321 N N . PHE A 1 163 ? 6.476 -4.591 -21.163 1.00 83.19 163 PHE A N 1
ATOM 1322 C CA . PHE A 1 163 ? 7.191 -5.816 -20.828 1.00 83.19 163 PHE A CA 1
ATOM 1323 C C . PHE A 1 163 ? 6.850 -6.974 -21.781 1.00 83.19 163 PHE A C 1
ATOM 1325 O O . PHE A 1 163 ? 7.749 -7.646 -22.289 1.00 83.19 163 PHE A O 1
ATOM 1332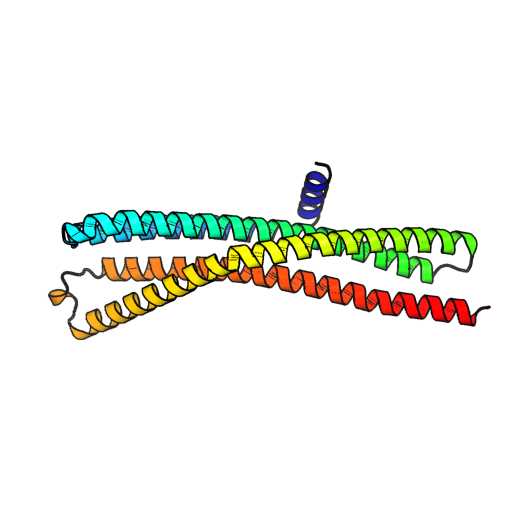 N N . PHE A 1 164 ? 5.568 -7.184 -22.103 1.00 87.12 164 PHE A N 1
ATOM 1333 C CA . PHE A 1 164 ? 5.160 -8.204 -23.077 1.00 87.12 164 PHE A CA 1
ATOM 1334 C C . PHE A 1 164 ? 5.703 -7.926 -24.480 1.00 87.12 164 PHE A C 1
ATOM 1336 O O . PHE A 1 164 ? 6.123 -8.856 -25.173 1.00 87.12 164 PHE A O 1
ATOM 1343 N N . TYR A 1 165 ? 5.729 -6.660 -24.895 1.00 86.50 165 TYR A N 1
ATOM 1344 C CA . TYR A 1 165 ? 6.314 -6.268 -26.171 1.00 86.50 165 TYR A CA 1
ATOM 1345 C C . TYR A 1 165 ? 7.822 -6.546 -26.208 1.00 86.50 165 TYR A C 1
ATOM 1347 O O . TYR A 1 165 ? 8.329 -7.078 -27.200 1.00 86.50 165 TYR A O 1
ATOM 1355 N N . GLN A 1 166 ? 8.533 -6.265 -25.114 1.00 79.06 166 GLN A N 1
ATOM 1356 C CA . GLN A 1 166 ? 9.955 -6.581 -25.001 1.00 79.06 166 GLN A CA 1
ATOM 1357 C C . GLN A 1 166 ? 10.215 -8.086 -25.049 1.00 79.06 166 GLN A C 1
ATOM 1359 O O . GLN A 1 166 ? 11.087 -8.522 -25.799 1.00 79.06 166 GLN A O 1
ATOM 1364 N N . ILE A 1 167 ? 9.417 -8.895 -24.343 1.00 84.31 167 ILE A N 1
ATOM 1365 C CA . ILE A 1 167 ? 9.484 -10.361 -24.436 1.00 84.31 167 ILE A CA 1
ATOM 1366 C C . ILE A 1 167 ? 9.307 -10.819 -25.886 1.00 84.31 167 ILE A C 1
ATOM 1368 O O . ILE A 1 167 ? 10.127 -11.576 -26.406 1.00 84.31 167 ILE A O 1
ATOM 1372 N N . TYR A 1 168 ? 8.241 -10.363 -26.547 1.00 85.38 168 TYR A N 1
ATOM 1373 C CA . TYR A 1 168 ? 7.940 -10.752 -27.923 1.00 85.38 168 TYR A CA 1
ATOM 1374 C C . TYR A 1 168 ? 9.094 -10.411 -28.870 1.00 85.38 168 TYR A C 1
ATOM 1376 O O . TYR A 1 168 ? 9.508 -11.239 -29.685 1.00 85.38 168 TYR A O 1
ATOM 1384 N N . THR A 1 169 ? 9.643 -9.205 -28.741 1.00 81.56 169 THR A N 1
ATOM 1385 C CA . THR A 1 169 ? 10.713 -8.726 -29.616 1.00 81.56 169 THR A CA 1
ATOM 1386 C C . THR A 1 169 ? 12.025 -9.469 -29.350 1.00 81.56 169 THR A C 1
ATOM 1388 O O . THR A 1 169 ? 12.702 -9.856 -30.305 1.00 81.56 169 THR A O 1
ATOM 1391 N N . PHE A 1 170 ? 12.326 -9.776 -28.084 1.00 80.19 170 PHE A N 1
ATOM 1392 C CA . PHE A 1 170 ? 13.467 -10.603 -27.689 1.00 80.19 170 PHE A CA 1
ATOM 1393 C C . PHE A 1 170 ? 13.409 -12.000 -28.323 1.00 80.19 170 PHE A C 1
ATOM 1395 O O . PHE A 1 170 ? 14.389 -12.445 -28.920 1.00 80.19 170 PHE A O 1
ATOM 1402 N N . PHE A 1 171 ? 12.250 -12.669 -28.267 1.00 82.75 171 PHE A N 1
ATOM 1403 C CA . PHE A 1 171 ? 12.071 -13.987 -28.886 1.00 82.75 171 PHE A CA 1
ATOM 1404 C C . PHE A 1 171 ? 12.107 -13.943 -30.418 1.00 82.75 171 PHE A C 1
ATOM 1406 O O . PHE A 1 171 ? 12.605 -14.879 -31.040 1.00 82.75 171 PHE A O 1
ATOM 1413 N N . LYS A 1 172 ? 11.586 -12.878 -31.037 1.00 83.19 172 LYS A N 1
ATOM 1414 C CA . LYS A 1 172 ? 11.471 -12.781 -32.498 1.00 83.19 172 LYS A CA 1
ATOM 1415 C C . LYS A 1 172 ? 12.776 -12.397 -33.196 1.00 83.19 172 LYS A C 1
ATOM 1417 O O . LYS A 1 172 ? 13.071 -12.949 -34.252 1.00 83.19 172 LYS A O 1
ATOM 1422 N N . TYR A 1 173 ? 13.523 -11.437 -32.654 1.00 77.94 173 TYR A N 1
ATOM 1423 C CA . TYR A 1 173 ? 14.704 -10.868 -33.318 1.00 77.94 173 TYR A CA 1
ATOM 1424 C C . TYR A 1 173 ? 16.034 -11.309 -32.692 1.00 77.94 173 TYR A C 1
ATOM 1426 O O . TYR A 1 173 ? 17.088 -11.070 -33.283 1.00 77.94 173 TYR A O 1
ATOM 1434 N N . GLY A 1 174 ? 15.992 -11.990 -31.542 1.00 67.38 174 GLY A N 1
ATOM 1435 C CA . GLY A 1 174 ? 17.172 -12.477 -30.834 1.00 67.38 174 GLY A CA 1
ATOM 1436 C C . GLY A 1 174 ? 18.011 -11.365 -30.189 1.00 67.38 174 GLY A C 1
ATOM 1437 O O . GLY A 1 174 ? 17.856 -10.174 -30.460 1.00 67.38 174 GLY A O 1
ATOM 1438 N N . GLN A 1 175 ? 18.946 -11.768 -29.324 1.00 63.34 175 GLN A N 1
ATOM 1439 C CA . GLN A 1 175 ? 19.771 -10.857 -28.518 1.00 63.34 175 GLN A CA 1
ATOM 1440 C C . GLN A 1 175 ? 20.710 -9.970 -29.363 1.00 63.34 175 GLN A C 1
ATOM 1442 O O . GLN A 1 175 ? 21.006 -8.838 -28.984 1.00 63.34 175 GLN A O 1
ATOM 1447 N N . VAL A 1 176 ? 21.160 -10.468 -30.520 1.00 56.72 176 VAL A N 1
ATOM 1448 C CA . VAL A 1 176 ? 22.189 -9.822 -31.357 1.00 56.72 176 VAL A CA 1
ATOM 1449 C C . VAL A 1 176 ? 21.654 -8.590 -32.100 1.00 56.72 176 VAL A C 1
ATOM 1451 O O . VAL A 1 176 ? 22.387 -7.621 -32.263 1.00 56.72 176 VAL A O 1
ATOM 1454 N N . ASN A 1 177 ? 20.372 -8.570 -32.485 1.00 56.69 177 ASN A N 1
ATOM 1455 C CA . ASN A 1 177 ? 19.795 -7.465 -33.264 1.00 56.69 177 ASN A CA 1
ATOM 1456 C C . ASN A 1 177 ? 19.226 -6.315 -32.414 1.00 56.69 177 ASN A C 1
ATOM 1458 O O . ASN A 1 177 ? 19.023 -5.225 -32.941 1.00 56.69 177 ASN A O 1
ATOM 1462 N N . MET A 1 178 ? 18.963 -6.516 -31.116 1.00 56.34 178 MET A N 1
ATOM 1463 C CA . MET A 1 178 ? 18.335 -5.487 -30.263 1.00 56.34 178 MET A CA 1
ATOM 1464 C C . MET A 1 178 ? 19.328 -4.608 -29.494 1.00 56.34 178 MET A C 1
ATOM 1466 O O . MET A 1 178 ? 18.910 -3.762 -28.698 1.00 56.34 178 MET A O 1
ATOM 1470 N N . ASN A 1 179 ? 20.637 -4.821 -29.672 1.00 59.34 179 ASN A N 1
ATOM 1471 C CA . ASN A 1 179 ? 21.692 -4.158 -28.897 1.00 59.34 179 ASN A CA 1
ATOM 1472 C C . ASN A 1 179 ? 21.483 -4.287 -27.364 1.00 59.34 179 ASN A C 1
ATOM 1474 O O . ASN A 1 179 ? 22.012 -3.479 -26.602 1.00 59.34 179 ASN A O 1
ATOM 1478 N N . SER A 1 180 ? 20.610 -5.213 -26.926 1.00 60.47 180 SER A N 1
ATOM 1479 C CA . SER A 1 180 ? 19.995 -5.300 -25.594 1.00 60.47 180 SER A CA 1
ATOM 1480 C C . SER A 1 180 ? 20.512 -6.549 -24.906 1.00 60.47 180 SER A C 1
ATOM 1482 O O . SER A 1 180 ? 20.361 -7.662 -25.414 1.00 60.47 180 SER A O 1
ATOM 1484 N N . THR A 1 181 ? 21.166 -6.368 -23.766 1.00 69.44 181 THR A N 1
ATOM 1485 C CA . THR A 1 181 ? 21.801 -7.464 -23.035 1.00 69.44 181 THR A CA 1
ATOM 1486 C C . THR A 1 181 ? 20.755 -8.232 -22.226 1.00 69.44 181 THR A C 1
ATOM 1488 O O . THR A 1 181 ? 19.817 -7.631 -21.706 1.00 69.44 181 THR A O 1
ATOM 1491 N N . ALA A 1 182 ? 20.947 -9.541 -22.026 1.00 74.38 182 ALA A N 1
ATOM 1492 C CA . ALA A 1 182 ? 20.137 -10.348 -21.100 1.00 74.38 182 ALA A CA 1
ATOM 1493 C C . ALA A 1 182 ? 19.992 -9.704 -19.700 1.00 74.38 182 ALA A C 1
ATOM 1495 O O . ALA A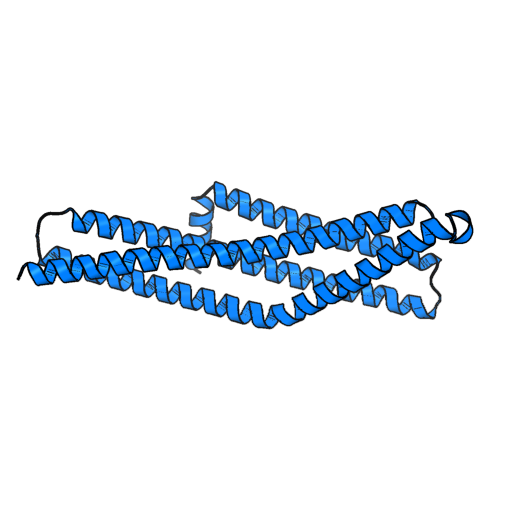 1 182 ? 18.970 -9.863 -19.040 1.00 74.38 182 ALA A O 1
ATOM 1496 N N . ASN A 1 183 ? 20.981 -8.907 -19.282 1.00 80.12 183 ASN A N 1
ATOM 1497 C CA . ASN A 1 183 ? 20.943 -8.128 -18.045 1.00 80.12 183 ASN A CA 1
ATOM 1498 C C . ASN A 1 183 ? 19.794 -7.106 -18.001 1.00 80.12 183 ASN A C 1
ATOM 1500 O O . ASN A 1 183 ? 19.206 -6.943 -16.937 1.00 80.12 183 ASN A O 1
ATOM 1504 N N . ASN A 1 184 ? 19.449 -6.455 -19.120 1.00 78.88 184 ASN A N 1
ATOM 1505 C CA . ASN A 1 184 ? 18.334 -5.500 -19.159 1.00 78.88 184 ASN A CA 1
ATOM 1506 C C . ASN A 1 184 ? 17.004 -6.218 -18.936 1.00 78.88 184 ASN A C 1
ATOM 1508 O O . ASN A 1 184 ? 16.181 -5.806 -18.134 1.00 78.88 184 ASN A O 1
ATOM 1512 N N . PHE A 1 185 ? 16.850 -7.377 -19.575 1.00 81.31 185 PHE A N 1
ATOM 1513 C CA . PHE A 1 185 ? 15.660 -8.200 -19.419 1.00 81.31 185 PHE A CA 1
ATOM 1514 C C . PHE A 1 185 ? 15.473 -8.689 -17.972 1.00 81.31 185 PHE A C 1
ATOM 1516 O O . PHE A 1 185 ? 14.364 -8.669 -17.443 1.00 81.31 185 PHE A O 1
ATOM 1523 N N . ILE A 1 186 ? 16.562 -9.095 -17.307 1.00 85.44 186 ILE A N 1
ATOM 1524 C CA . ILE A 1 186 ? 16.538 -9.485 -15.888 1.00 85.44 186 ILE A CA 1
ATOM 1525 C C . ILE A 1 186 ? 16.189 -8.284 -14.999 1.00 85.44 186 ILE A C 1
ATOM 1527 O O . ILE A 1 186 ? 15.419 -8.435 -14.047 1.00 85.44 186 ILE A O 1
ATOM 1531 N N . LEU A 1 187 ? 16.737 -7.105 -15.302 1.00 87.50 187 LEU A N 1
ATOM 1532 C CA . LEU A 1 187 ? 16.456 -5.874 -14.567 1.00 87.50 187 LEU A CA 1
ATOM 1533 C C . LEU A 1 187 ? 14.978 -5.480 -14.691 1.00 87.50 187 LEU A C 1
ATOM 1535 O O . LEU A 1 187 ? 14.322 -5.313 -13.664 1.00 87.50 187 LEU A O 1
ATOM 1539 N N . ASP A 1 188 ? 14.442 -5.439 -15.913 1.00 84.44 188 ASP A N 1
ATOM 1540 C CA . ASP A 1 188 ? 13.035 -5.138 -16.203 1.00 84.44 188 ASP A CA 1
ATOM 1541 C C . ASP A 1 188 ? 12.090 -6.133 -15.522 1.00 84.44 188 ASP A C 1
ATOM 1543 O O . ASP A 1 188 ? 11.108 -5.743 -14.889 1.00 84.44 188 ASP A O 1
ATOM 1547 N N . PHE A 1 189 ? 12.403 -7.431 -15.586 1.00 86.75 189 PHE A N 1
ATOM 1548 C CA . PHE A 1 189 ? 11.615 -8.460 -14.909 1.00 86.75 189 PHE A CA 1
ATOM 1549 C C . PHE A 1 189 ? 11.615 -8.272 -13.387 1.00 86.75 189 PHE A C 1
ATOM 1551 O O . PHE A 1 189 ? 10.573 -8.388 -12.737 1.00 86.75 189 PHE A O 1
ATOM 1558 N N . THR A 1 190 ? 12.775 -7.950 -12.811 1.00 90.12 190 THR A N 1
ATOM 1559 C CA . THR A 1 190 ? 12.908 -7.712 -11.370 1.00 90.12 190 THR A CA 1
ATOM 1560 C C . THR A 1 190 ? 12.145 -6.452 -10.953 1.00 90.12 190 THR A C 1
ATOM 1562 O O . THR A 1 190 ? 11.398 -6.494 -9.975 1.00 90.12 190 THR A O 1
ATOM 1565 N N . ALA A 1 191 ? 12.263 -5.357 -11.710 1.00 88.12 191 ALA A N 1
ATOM 1566 C CA . ALA A 1 191 ? 11.513 -4.118 -11.497 1.00 88.12 191 ALA A CA 1
ATOM 1567 C C . ALA A 1 191 ? 9.999 -4.369 -11.519 1.00 88.12 191 ALA A C 1
ATOM 1569 O O . ALA A 1 191 ? 9.291 -4.014 -10.575 1.00 88.12 191 ALA A O 1
ATOM 1570 N N .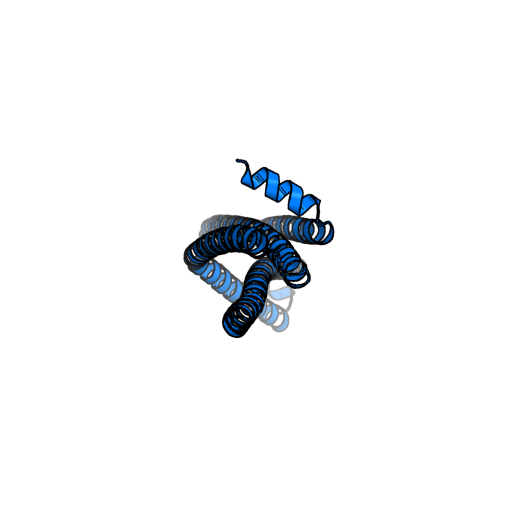 CYS A 1 192 ? 9.529 -5.083 -12.542 1.00 87.19 192 CYS A N 1
ATOM 1571 C CA . CYS A 1 192 ? 8.135 -5.471 -12.709 1.00 87.19 192 CYS A CA 1
ATOM 1572 C C . CYS A 1 192 ? 7.624 -6.299 -11.516 1.00 87.19 192 CYS A C 1
ATOM 1574 O O . CYS A 1 192 ? 6.590 -5.980 -10.924 1.00 87.19 192 CYS A O 1
ATOM 1576 N N . PHE A 1 193 ? 8.382 -7.314 -11.084 1.00 89.62 193 PHE A N 1
ATOM 1577 C CA . PHE A 1 193 ? 8.027 -8.132 -9.922 1.00 89.62 193 PHE A CA 1
ATOM 1578 C C . PHE A 1 193 ? 7.849 -7.297 -8.646 1.00 89.62 193 PHE A C 1
ATOM 1580 O O . PHE A 1 193 ? 6.851 -7.452 -7.938 1.00 89.62 193 PHE A O 1
ATOM 1587 N N . PHE A 1 194 ? 8.794 -6.401 -8.349 1.00 89.56 194 PHE A N 1
ATOM 1588 C CA . PHE A 1 194 ? 8.722 -5.551 -7.159 1.00 89.56 194 PHE A CA 1
ATOM 1589 C C . PHE A 1 194 ? 7.575 -4.544 -7.221 1.00 89.56 194 PHE A C 1
ATOM 1591 O O . PHE A 1 194 ? 6.928 -4.302 -6.199 1.00 89.56 194 PHE A O 1
ATOM 1598 N N . TYR A 1 195 ? 7.285 -4.006 -8.404 1.00 86.06 195 TYR A N 1
ATOM 1599 C CA . TYR A 1 195 ? 6.168 -3.095 -8.611 1.00 86.06 195 TYR A CA 1
ATOM 1600 C C . TYR A 1 195 ? 4.819 -3.780 -8.338 1.00 86.06 195 TYR A C 1
ATOM 1602 O O . TYR A 1 195 ? 4.025 -3.302 -7.522 1.00 86.06 195 TYR A O 1
ATOM 1610 N N . TYR A 1 196 ? 4.603 -4.976 -8.896 1.00 88.00 196 TYR A N 1
ATOM 1611 C CA . TYR A 1 196 ? 3.415 -5.780 -8.597 1.00 88.00 196 TYR A CA 1
ATOM 1612 C C . TYR A 1 196 ? 3.325 -6.192 -7.130 1.00 88.00 196 TYR A C 1
ATOM 1614 O O . TYR A 1 196 ? 2.235 -6.194 -6.549 1.00 88.00 196 TYR A O 1
ATOM 1622 N N . LEU A 1 197 ? 4.456 -6.549 -6.520 1.00 89.88 197 LEU A N 1
ATOM 1623 C CA . LEU A 1 197 ? 4.498 -6.910 -5.109 1.00 89.88 197 LEU A CA 1
ATOM 1624 C C . LEU A 1 197 ? 4.075 -5.728 -4.226 1.00 89.88 197 LEU A C 1
ATOM 1626 O O . LEU A 1 197 ? 3.314 -5.929 -3.276 1.00 89.88 197 LEU A O 1
ATOM 1630 N N . ASP A 1 198 ? 4.506 -4.507 -4.554 1.00 88.00 198 ASP A N 1
ATOM 1631 C CA . ASP A 1 198 ? 4.077 -3.303 -3.845 1.00 88.00 198 ASP A CA 1
ATOM 1632 C C . ASP A 1 198 ? 2.560 -3.108 -3.959 1.00 88.00 198 ASP A C 1
ATOM 1634 O O . ASP A 1 198 ? 1.861 -3.030 -2.943 1.00 88.00 198 ASP A O 1
ATOM 1638 N N . VAL A 1 199 ? 2.014 -3.130 -5.179 1.00 87.62 199 VAL A N 1
ATOM 1639 C CA . VAL A 1 199 ? 0.565 -3.022 -5.433 1.00 87.62 199 VAL A CA 1
ATOM 1640 C C . VAL A 1 199 ? -0.214 -4.074 -4.640 1.00 87.62 199 VAL A C 1
ATOM 1642 O O . VAL A 1 199 ? -1.191 -3.750 -3.956 1.00 87.62 199 VAL A O 1
ATOM 1645 N N . TYR A 1 200 ? 0.253 -5.323 -4.651 1.00 89.31 200 TYR A N 1
ATOM 1646 C CA . TYR A 1 200 ? -0.353 -6.421 -3.905 1.00 89.31 200 TYR A CA 1
ATOM 1647 C C . TYR A 1 200 ? -0.368 -6.172 -2.388 1.00 89.31 200 TYR A C 1
ATOM 1649 O O . TYR A 1 200 ? -1.386 -6.417 -1.732 1.00 89.31 200 TYR A O 1
ATOM 1657 N N . ILE A 1 201 ? 0.721 -5.651 -1.810 1.00 88.06 201 ILE A N 1
ATOM 1658 C CA . ILE A 1 201 ? 0.781 -5.302 -0.381 1.00 88.06 201 ILE A CA 1
ATOM 1659 C C . ILE A 1 201 ? -0.256 -4.225 -0.044 1.00 88.06 201 ILE A C 1
ATOM 1661 O O . ILE A 1 201 ? -1.005 -4.391 0.924 1.00 88.06 201 ILE A O 1
ATOM 1665 N N . ASN A 1 202 ? -0.344 -3.157 -0.845 1.00 87.00 202 ASN A N 1
ATOM 1666 C CA . ASN A 1 202 ? -1.319 -2.082 -0.629 1.00 87.00 202 ASN A CA 1
ATOM 1667 C C . ASN A 1 202 ? -2.767 -2.624 -0.692 1.00 87.00 202 ASN A C 1
ATOM 1669 O O . ASN A 1 202 ? -3.575 -2.357 0.203 1.00 87.00 202 ASN A O 1
ATOM 1673 N N . LEU A 1 203 ? -3.086 -3.457 -1.693 1.00 85.75 203 LEU A N 1
ATOM 1674 C CA . LEU A 1 203 ? -4.403 -4.097 -1.828 1.00 85.75 203 LEU A CA 1
ATOM 1675 C C . LEU A 1 203 ? -4.719 -5.024 -0.648 1.00 85.75 203 LEU A C 1
ATOM 1677 O O . LEU A 1 203 ? -5.843 -5.041 -0.139 1.00 85.75 203 LEU A O 1
ATOM 1681 N N . SER A 1 204 ? -3.728 -5.779 -0.175 1.00 85.62 204 SER A N 1
ATOM 1682 C CA . SER A 1 204 ? -3.871 -6.651 0.991 1.00 85.62 204 SER A CA 1
ATOM 1683 C C . SER A 1 204 ? -4.186 -5.853 2.259 1.00 85.62 204 SER A C 1
ATOM 1685 O O . SER A 1 204 ? -5.071 -6.234 3.030 1.00 85.62 204 SER A O 1
ATOM 1687 N N . ILE A 1 205 ? -3.521 -4.713 2.478 1.00 85.44 205 ILE A N 1
ATOM 1688 C CA . ILE A 1 205 ? -3.811 -3.812 3.606 1.00 85.44 205 ILE A CA 1
ATOM 1689 C C . ILE A 1 205 ? -5.254 -3.295 3.519 1.00 85.44 205 ILE A C 1
ATOM 1691 O O . ILE A 1 205 ? -5.997 -3.431 4.494 1.00 85.44 205 ILE A O 1
ATOM 1695 N N . MET A 1 206 ? -5.671 -2.794 2.353 1.00 84.44 206 MET A N 1
ATOM 1696 C CA . MET A 1 206 ? -7.031 -2.291 2.118 1.00 84.44 206 MET A CA 1
ATOM 1697 C C . MET A 1 206 ? -8.095 -3.362 2.392 1.00 84.44 206 MET A C 1
ATOM 1699 O O . MET A 1 206 ? -9.029 -3.154 3.172 1.00 84.44 206 MET A O 1
ATOM 1703 N N . ARG A 1 207 ? -7.917 -4.561 1.825 1.00 82.31 207 ARG A N 1
ATOM 1704 C CA . ARG A 1 207 ? -8.840 -5.689 2.014 1.00 82.31 207 ARG A CA 1
ATOM 1705 C C . ARG A 1 207 ? -8.946 -6.110 3.479 1.00 82.31 207 ARG A C 1
ATOM 1707 O O . ARG A 1 207 ? -10.032 -6.453 3.945 1.00 82.31 207 ARG A O 1
ATOM 1714 N N . ASN A 1 208 ? -7.837 -6.086 4.214 1.00 83.31 208 ASN A N 1
ATOM 1715 C CA . ASN A 1 208 ? -7.835 -6.422 5.634 1.00 83.31 208 ASN A CA 1
ATOM 1716 C C . ASN A 1 208 ? -8.656 -5.429 6.466 1.00 83.31 208 ASN A C 1
ATOM 1718 O O . ASN A 1 208 ? -9.399 -5.864 7.342 1.00 83.31 208 ASN A O 1
ATOM 1722 N N . VAL A 1 209 ? -8.570 -4.129 6.172 1.00 81.94 209 VAL A N 1
ATOM 1723 C CA . VAL A 1 209 ? -9.375 -3.107 6.862 1.00 81.94 209 VAL A CA 1
ATOM 1724 C C . VAL A 1 209 ? -10.862 -3.297 6.587 1.00 81.94 209 VAL A C 1
ATOM 1726 O O . VAL A 1 209 ? -11.655 -3.319 7.526 1.00 81.94 209 VAL A O 1
ATOM 1729 N N . LEU A 1 210 ? -11.236 -3.539 5.328 1.00 82.12 210 LEU A N 1
ATOM 1730 C CA . LEU A 1 210 ? -12.628 -3.807 4.957 1.00 82.12 210 LEU A CA 1
ATOM 1731 C C . LEU A 1 210 ? -13.191 -5.043 5.683 1.00 82.12 210 LEU A C 1
ATOM 1733 O O . LEU A 1 210 ? -14.339 -5.059 6.127 1.00 82.12 210 LEU A O 1
ATOM 1737 N N . ASN A 1 211 ? -12.379 -6.093 5.818 1.00 82.88 211 ASN A N 1
ATOM 1738 C CA . ASN A 1 211 ? -12.769 -7.298 6.545 1.00 82.88 211 ASN A CA 1
ATOM 1739 C C . ASN A 1 211 ? -12.947 -7.042 8.048 1.00 82.88 211 ASN A C 1
ATOM 1741 O O . ASN A 1 211 ? -13.843 -7.628 8.656 1.00 82.88 211 ASN A O 1
ATOM 1745 N N . ASP A 1 212 ? -12.108 -6.200 8.650 1.00 80.12 212 ASP A N 1
ATOM 1746 C CA . ASP A 1 212 ? -12.205 -5.872 10.072 1.00 80.12 212 ASP A CA 1
ATOM 1747 C C . ASP A 1 212 ? -13.452 -5.004 10.366 1.00 80.12 212 ASP A C 1
ATOM 1749 O O . ASP A 1 212 ? -14.134 -5.266 11.360 1.00 80.12 212 ASP A O 1
ATOM 1753 N N . ASP A 1 213 ? -13.855 -4.096 9.465 1.00 79.56 213 ASP A N 1
ATOM 1754 C CA . ASP A 1 213 ? -15.139 -3.377 9.589 1.00 79.56 213 ASP A CA 1
ATOM 1755 C C . ASP A 1 213 ? -16.350 -4.326 9.491 1.00 79.56 213 ASP A C 1
ATOM 1757 O O . ASP A 1 213 ? -17.254 -4.277 10.330 1.00 79.56 213 ASP A O 1
ATOM 1761 N N . LYS A 1 214 ? -16.334 -5.282 8.546 1.00 81.38 214 LYS A N 1
ATOM 1762 C CA . LYS A 1 214 ? -17.395 -6.304 8.420 1.00 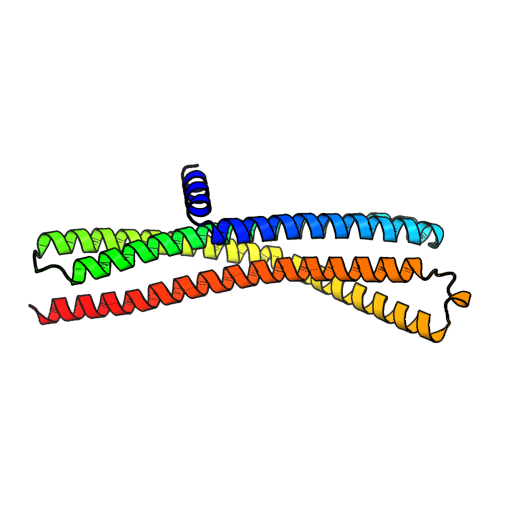81.38 214 LYS A CA 1
ATOM 1763 C C . LYS A 1 214 ? -17.540 -7.167 9.675 1.00 81.38 214 LYS A C 1
ATOM 1765 O O . LYS A 1 214 ? -18.656 -7.536 10.036 1.00 81.38 214 LYS A O 1
ATOM 1770 N N . LYS A 1 215 ? -16.436 -7.509 10.347 1.00 81.62 215 LYS A N 1
ATOM 1771 C CA . LYS A 1 215 ? -16.488 -8.259 11.616 1.00 81.62 215 LYS A CA 1
ATOM 1772 C C . LYS A 1 215 ? -17.165 -7.450 12.718 1.00 81.62 215 LYS A C 1
ATOM 1774 O O . LYS A 1 215 ? -17.968 -8.001 13.463 1.00 81.62 215 LYS A O 1
ATOM 1779 N N . ILE A 1 216 ? -16.860 -6.156 12.808 1.00 76.81 216 ILE A N 1
ATOM 1780 C CA . ILE A 1 216 ? -17.467 -5.262 13.800 1.00 76.81 216 ILE A CA 1
ATOM 1781 C C . ILE A 1 216 ? -18.965 -5.096 13.531 1.00 76.81 216 ILE A C 1
ATOM 1783 O O . ILE A 1 216 ? -19.749 -5.155 14.476 1.00 76.81 216 ILE A O 1
ATOM 1787 N N . LEU A 1 217 ? -19.374 -4.978 12.262 1.00 78.25 217 LEU A N 1
ATOM 1788 C CA . LEU A 1 217 ? -20.789 -4.956 11.876 1.00 78.25 217 LEU A CA 1
ATOM 1789 C C . LEU A 1 217 ? -21.531 -6.205 12.383 1.00 78.25 217 LEU A C 1
ATOM 1791 O O . LEU A 1 217 ? -22.545 -6.070 13.059 1.00 78.25 217 LEU A O 1
ATOM 1795 N N . ARG A 1 218 ? -20.986 -7.403 12.130 1.00 80.56 218 ARG A N 1
ATOM 1796 C CA . ARG A 1 218 ? -21.593 -8.672 12.573 1.00 80.56 218 ARG A CA 1
ATOM 1797 C C . ARG A 1 218 ? -21.731 -8.764 14.092 1.00 80.56 218 ARG A C 1
ATOM 1799 O O . ARG A 1 218 ? -22.765 -9.191 14.587 1.00 80.56 218 ARG A O 1
ATOM 1806 N N . LEU A 1 219 ? -20.714 -8.332 14.840 1.00 74.44 219 LEU A N 1
ATOM 1807 C CA . LEU A 1 219 ? -20.767 -8.331 16.307 1.00 74.44 219 LEU A CA 1
ATOM 1808 C C . LEU A 1 219 ? -21.831 -7.371 16.852 1.00 74.44 219 LEU A C 1
ATOM 1810 O O . LEU A 1 219 ? -22.486 -7.671 17.850 1.00 74.44 219 LEU A O 1
ATOM 1814 N N . MET A 1 220 ? -22.019 -6.219 16.205 1.00 70.31 220 MET A N 1
ATOM 1815 C CA . MET A 1 220 ? -23.090 -5.296 16.578 1.00 70.31 220 MET A CA 1
ATOM 1816 C C . MET A 1 220 ? -24.471 -5.853 16.229 1.00 70.31 220 MET A C 1
ATOM 1818 O O . MET A 1 220 ? -25.386 -5.716 17.038 1.00 70.31 220 MET A O 1
ATOM 1822 N N . GLU A 1 221 ? -24.613 -6.533 15.092 1.00 74.44 221 GLU A N 1
ATOM 1823 C CA . GLU A 1 221 ? -25.854 -7.204 14.693 1.00 74.44 221 GLU A CA 1
ATOM 1824 C C . GLU A 1 221 ? -26.236 -8.318 15.683 1.00 74.44 221 GLU A C 1
ATOM 1826 O O . GLU A 1 221 ? -27.343 -8.314 16.225 1.00 74.44 221 GLU A O 1
ATOM 1831 N N . GLU A 1 222 ? -25.290 -9.186 16.057 1.00 70.00 222 GLU A N 1
ATOM 1832 C CA . GLU A 1 222 ? -25.495 -10.178 17.123 1.00 70.00 222 GLU A CA 1
ATOM 1833 C C . GLU A 1 222 ? -25.955 -9.517 18.433 1.00 70.00 222 GLU A C 1
ATOM 1835 O O . GLU A 1 222 ? -26.854 -10.019 19.107 1.00 70.00 222 GLU A O 1
ATOM 1840 N N . ARG A 1 223 ? -25.391 -8.357 18.795 1.00 61.97 223 ARG A N 1
ATOM 1841 C CA . ARG A 1 223 ? -25.794 -7.607 19.996 1.00 61.97 223 ARG A CA 1
ATOM 1842 C C . ARG A 1 223 ? -27.201 -7.025 19.892 1.00 61.97 223 ARG A C 1
ATOM 1844 O O . ARG A 1 223 ? -27.911 -7.050 20.895 1.00 61.97 223 ARG A O 1
ATOM 1851 N N . THR A 1 224 ? -27.624 -6.518 18.733 1.00 59.22 224 THR A N 1
ATOM 1852 C CA . THR A 1 224 ? -29.006 -6.027 18.558 1.00 59.22 224 THR A CA 1
ATOM 1853 C C . THR A 1 224 ? -30.039 -7.128 18.803 1.00 59.22 224 THR A C 1
ATOM 1855 O O . THR A 1 224 ? -31.062 -6.868 19.435 1.00 59.22 224 THR A O 1
ATOM 1858 N N . LEU A 1 225 ? -29.717 -8.376 18.443 1.00 54.47 225 LEU A N 1
ATOM 1859 C CA . LEU A 1 225 ? -30.545 -9.545 18.757 1.00 54.47 225 LEU A CA 1
ATOM 1860 C C . LEU A 1 225 ? -30.594 -9.832 20.267 1.00 54.47 225 LEU A C 1
ATOM 1862 O O . LEU A 1 225 ? -31.652 -10.145 20.805 1.00 54.47 225 LEU A O 1
ATOM 1866 N N . PHE A 1 226 ? -29.480 -9.678 20.990 1.00 49.88 226 PHE A N 1
ATOM 1867 C CA . PHE A 1 226 ? -29.485 -9.820 22.453 1.00 49.88 226 PHE A CA 1
ATOM 1868 C C . PHE A 1 226 ? -30.236 -8.682 23.158 1.00 49.88 226 PHE A C 1
ATOM 1870 O O . PHE A 1 226 ? -30.898 -8.930 24.163 1.00 49.88 226 PHE A O 1
ATOM 1877 N N . GLY A 1 227 ? -30.158 -7.454 22.636 1.00 52.72 227 GLY A N 1
ATOM 1878 C CA . GLY A 1 227 ? -30.902 -6.302 23.148 1.00 52.72 227 GLY A CA 1
ATOM 1879 C C . GLY A 1 227 ? -32.414 -6.475 23.010 1.00 52.72 227 GLY A C 1
ATOM 1880 O O . GLY A 1 227 ? -33.135 -6.225 23.973 1.00 52.72 227 GLY A O 1
ATOM 1881 N N . SER A 1 228 ? -32.893 -6.977 21.864 1.00 49.41 228 SER A N 1
ATOM 1882 C CA . SER A 1 228 ? -34.325 -7.234 21.659 1.00 49.41 228 SER A CA 1
ATOM 1883 C C . SER A 1 228 ? -34.840 -8.366 22.550 1.00 49.41 228 SER A C 1
ATOM 1885 O O . SER A 1 228 ? -35.872 -8.212 23.194 1.00 49.41 228 SER A O 1
ATOM 1887 N N . VAL A 1 229 ? -34.088 -9.465 22.689 1.00 48.00 229 VAL A N 1
ATOM 1888 C CA . VAL A 1 229 ? -34.457 -10.589 23.570 1.00 48.00 229 VAL A CA 1
ATOM 1889 C C . VAL A 1 229 ? -34.463 -10.178 25.045 1.00 48.00 229 VAL A C 1
ATOM 1891 O O . VAL A 1 229 ? -35.304 -10.651 25.813 1.00 48.00 229 VAL A O 1
ATOM 1894 N N . LEU A 1 230 ? -33.548 -9.294 25.457 1.00 51.66 230 LEU A N 1
ATOM 1895 C CA . LEU A 1 230 ? -33.528 -8.762 26.818 1.00 51.66 230 LEU A CA 1
ATOM 1896 C C . LEU A 1 230 ? -34.713 -7.817 27.071 1.00 51.66 230 LEU A C 1
ATOM 1898 O O . LEU A 1 230 ? -35.318 -7.922 28.133 1.00 51.66 230 LEU A O 1
ATOM 1902 N N . ASN A 1 231 ? -35.086 -6.973 26.098 1.00 50.56 231 ASN A N 1
ATOM 1903 C CA . ASN A 1 231 ? -36.271 -6.108 26.184 1.00 50.56 231 ASN A CA 1
ATOM 1904 C C . ASN A 1 231 ? -37.570 -6.924 26.262 1.00 50.56 231 ASN A C 1
ATOM 1906 O O . ASN A 1 231 ? -38.365 -6.726 27.175 1.00 50.56 231 ASN A O 1
ATOM 1910 N N . VAL A 1 232 ? -37.736 -7.919 25.386 1.00 51.09 232 VAL A N 1
ATOM 1911 C CA . VAL A 1 232 ? -38.935 -8.776 25.343 1.00 51.09 232 VAL A CA 1
ATOM 1912 C C . VAL A 1 232 ? -39.091 -9.604 26.624 1.00 51.09 232 VAL A C 1
ATOM 1914 O O . VAL A 1 232 ? -40.196 -9.751 27.141 1.00 51.09 232 VAL A O 1
ATOM 1917 N N . ARG A 1 233 ? -37.997 -10.122 27.204 1.00 45.72 233 ARG A N 1
ATOM 1918 C CA . ARG A 1 233 ? -38.057 -10.836 28.497 1.00 45.72 233 ARG A CA 1
ATOM 1919 C C . ARG A 1 233 ? -38.329 -9.913 29.683 1.00 45.72 233 ARG A C 1
ATOM 1921 O O . ARG A 1 233 ? -38.855 -10.365 30.704 1.00 45.72 233 ARG A O 1
ATOM 1928 N N . LEU A 1 234 ? -37.950 -8.643 29.580 1.00 41.03 234 LEU A N 1
ATOM 1929 C CA . LEU A 1 234 ? -38.267 -7.644 30.592 1.00 41.03 234 LEU A CA 1
ATOM 1930 C C . LEU A 1 234 ? -39.760 -7.290 30.548 1.00 41.03 234 LEU A C 1
ATOM 1932 O O . LEU A 1 234 ? -40.380 -7.232 31.605 1.00 41.03 234 LEU A O 1
ATOM 1936 N N . GLU A 1 235 ? -40.333 -7.163 29.349 1.00 39.38 235 GLU A N 1
ATOM 1937 C CA . GLU A 1 235 ? -41.769 -6.935 29.132 1.00 39.38 235 GLU A CA 1
ATOM 1938 C C . GLU A 1 235 ? -42.632 -8.136 29.538 1.00 39.38 235 GLU A C 1
ATOM 1940 O O . GLU A 1 235 ? -43.649 -7.953 30.190 1.00 39.38 235 GLU A O 1
ATOM 1945 N N . GLN A 1 236 ? -42.204 -9.372 29.259 1.00 40.00 236 GLN A N 1
ATOM 1946 C CA . GLN A 1 236 ? -42.936 -10.590 29.654 1.00 40.00 236 GLN A CA 1
ATOM 1947 C C . GLN A 1 236 ? -42.913 -10.896 31.160 1.00 40.00 236 GLN A C 1
ATOM 1949 O O . GLN A 1 236 ? -43.465 -11.904 31.597 1.00 40.00 236 GLN A O 1
ATOM 1954 N N . SER A 1 237 ? -42.208 -10.097 31.959 1.00 38.44 237 SER A N 1
ATOM 1955 C CA . SER A 1 237 ? -42.054 -10.341 33.394 1.00 38.44 237 SER A CA 1
ATOM 1956 C C . SER A 1 237 ? -42.514 -9.170 34.272 1.00 38.44 237 SER A C 1
ATOM 1958 O O . SER A 1 237 ? -42.113 -9.082 35.447 1.00 38.44 237 SER A O 1
ATOM 1960 N N . VAL A 1 238 ? -43.355 -8.316 33.677 1.00 33.25 238 VAL A N 1
ATOM 1961 C CA . VAL A 1 238 ? -44.318 -7.388 34.289 1.00 33.25 238 VAL A CA 1
ATOM 1962 C C . VAL A 1 238 ? -45.705 -8.001 34.136 1.00 33.25 238 VAL A C 1
ATOM 1964 O O . VAL A 1 238 ? -46.438 -7.961 35.144 1.00 33.25 238 VAL A O 1
#

Radius of gyration: 26.52 Å; chains: 1; bounding box: 67×30×75 Å